Protein AF-A0A7C0Z4Z2-F1 (afdb_monomer_lite)

pLDDT: mean 83.49, std 17.07, range [35.72, 98.19]

Secondary structure (DSSP, 8-state):
-PPPHHHHHHHHHHHHHHHHHHHTTS-----S---TTHHHHHHHHHHHHHHHHHHHHHHHHHHHHHHHHHHHHHHHHHHHHHHHHHHHHHHHHHHHHHHHHHHHHHHHHHHHHHHHHHHHHHHHHHHHHHHHHHHHHHHHHHHHHHHHHHHHHHHHHHHHHHHHHHHHHHHHHHH--HHHHHHHHHHHHHHHTTT-

Sequence (196 aa):
MRVPAETRRTWAAAILGVAAMAACADPLWAAEASADWRPTYDLVMRWVNFGILAGLIFYFGRRPVANLLTTQAARHAERIRQFEAQRDAALERLAEVQRLQQEHQDRLEVIRQRIVAEGERQREALIEEGQREGEMLIAQAHRRIGLALRDARAQLRNEMVDLAVERSLEKLPALVTPQDNEARVAHFFKAVQRVQ

Radius of gyration: 68.39 Å; chains: 1; bounding box: 136×36×170 Å

Foldseek 3Di:
DDPDVVVVVVVVVVVVVLVVVVVVLDPPDDDDDDDPCVVVVNVVVVVVSVVVVVVSCVVPVPVVVVVVVVVVVVVVVVVVVVVVVVVVVVVVVVVVVVVVVVVVVVVVVVVVVVVVVVVVVVVVVVVVVVVVVVVVVVVVVVVVVVVVVVVVVVVVVVVVVVVVVVVCVVCVVVVDDPVVVVVVVVVVVVVVVVVD

Structure (mmCIF, N/CA/C/O backbone):
data_AF-A0A7C0Z4Z2-F1
#
_entry.id   AF-A0A7C0Z4Z2-F1
#
loop_
_atom_site.group_PDB
_atom_site.id
_atom_site.type_symbol
_atom_site.label_atom_id
_atom_site.label_alt_id
_atom_site.label_comp_id
_atom_site.label_asym_id
_atom_site.label_entity_id
_atom_site.label_seq_id
_atom_site.pdbx_PDB_ins_code
_atom_site.Cartn_x
_atom_site.Cartn_y
_atom_site.Cartn_z
_atom_site.occupancy
_atom_site.B_iso_or_equiv
_atom_site.auth_seq_id
_atom_site.auth_comp_id
_atom_site.auth_asym_id
_atom_site.auth_atom_id
_atom_site.pdbx_PDB_model_num
ATOM 1 N N . MET A 1 1 ? 35.237 -14.363 -43.059 1.00 39.03 1 MET A N 1
ATOM 2 C CA . MET A 1 1 ? 34.913 -14.845 -44.421 1.00 39.03 1 MET A CA 1
ATOM 3 C C . MET A 1 1 ? 36.202 -15.308 -45.087 1.00 39.03 1 MET A C 1
ATOM 5 O O . MET A 1 1 ? 37.049 -14.477 -45.389 1.00 39.03 1 MET A O 1
ATOM 9 N N . ARG A 1 2 ? 36.413 -16.628 -45.201 1.00 40.62 2 ARG A N 1
ATOM 10 C CA . ARG A 1 2 ? 37.602 -17.200 -45.852 1.00 40.62 2 ARG A CA 1
ATOM 11 C C . ARG A 1 2 ? 37.434 -17.030 -47.359 1.00 40.62 2 ARG A C 1
ATOM 13 O O . ARG A 1 2 ? 36.498 -17.576 -47.928 1.00 40.62 2 ARG A O 1
ATOM 20 N N . VAL A 1 3 ? 38.314 -16.252 -47.977 1.00 45.25 3 VAL A N 1
ATOM 21 C CA . VAL A 1 3 ? 38.423 -16.168 -49.437 1.00 45.25 3 VAL A CA 1
ATOM 22 C C . VAL A 1 3 ? 38.664 -17.600 -49.955 1.00 45.25 3 VAL A C 1
ATOM 24 O O . VAL A 1 3 ? 39.600 -18.239 -49.462 1.00 45.25 3 VAL A O 1
ATOM 27 N N . PRO A 1 4 ? 37.808 -18.150 -50.839 1.00 48.00 4 PRO A N 1
ATOM 28 C CA . PRO A 1 4 ? 37.861 -19.559 -51.230 1.00 48.00 4 PRO A CA 1
ATOM 29 C C . PRO A 1 4 ? 39.234 -19.911 -51.817 1.00 48.00 4 PRO A C 1
ATOM 31 O O . PRO A 1 4 ? 39.846 -19.108 -52.527 1.00 48.00 4 PRO A O 1
ATOM 34 N N . ALA A 1 5 ? 39.746 -21.102 -51.491 1.00 50.19 5 ALA A N 1
ATOM 35 C CA . ALA A 1 5 ? 41.117 -21.532 -51.795 1.00 50.19 5 ALA A CA 1
ATOM 36 C C . ALA A 1 5 ? 41.484 -21.422 -53.288 1.00 50.19 5 ALA A C 1
ATOM 38 O O . ALA A 1 5 ? 42.640 -21.171 -53.626 1.00 50.19 5 ALA A O 1
ATOM 39 N N . GLU A 1 6 ? 40.494 -21.525 -54.174 1.00 54.41 6 GLU A N 1
ATOM 40 C CA . GLU A 1 6 ? 40.673 -21.352 -55.616 1.00 54.41 6 GLU A CA 1
ATOM 41 C C . GLU A 1 6 ? 41.039 -19.922 -55.999 1.00 54.41 6 GLU A C 1
ATOM 43 O O . GLU A 1 6 ? 41.983 -19.718 -56.758 1.00 54.41 6 GLU A O 1
ATOM 48 N N . THR A 1 7 ? 40.394 -18.921 -55.391 1.00 57.22 7 THR A N 1
ATOM 49 C CA . THR A 1 7 ? 40.799 -17.529 -55.609 1.00 57.22 7 THR A CA 1
ATOM 50 C C . THR A 1 7 ? 42.214 -17.293 -55.096 1.00 57.22 7 THR A C 1
ATOM 52 O O . THR A 1 7 ? 43.024 -16.718 -55.810 1.00 57.22 7 THR A O 1
ATOM 55 N N . ARG A 1 8 ? 42.591 -17.805 -53.916 1.00 57.25 8 ARG A N 1
ATOM 56 C CA . ARG A 1 8 ? 43.983 -17.706 -53.430 1.00 57.25 8 ARG A CA 1
ATOM 57 C C . ARG A 1 8 ? 44.998 -18.319 -54.403 1.00 57.25 8 ARG A C 1
ATOM 59 O O . ARG A 1 8 ? 46.064 -17.739 -54.572 1.00 57.25 8 ARG A O 1
ATOM 66 N N . ARG A 1 9 ? 44.661 -19.425 -55.075 1.00 58.41 9 ARG A N 1
ATOM 67 C CA . ARG A 1 9 ? 45.490 -20.020 -56.138 1.00 58.41 9 ARG A CA 1
ATOM 68 C C . ARG A 1 9 ? 45.576 -19.140 -57.384 1.00 58.41 9 ARG A C 1
ATOM 70 O O . ARG A 1 9 ? 46.670 -18.996 -57.914 1.00 58.41 9 ARG A O 1
ATOM 77 N N . THR A 1 10 ? 44.485 -18.508 -57.822 1.00 61.06 10 THR A N 1
ATOM 78 C CA . THR A 1 10 ? 44.530 -17.576 -58.965 1.00 61.06 10 THR A CA 1
ATOM 79 C C . THR A 1 10 ? 45.278 -16.284 -58.633 1.00 61.06 10 THR A C 1
ATOM 81 O O . THR A 1 10 ? 46.022 -15.787 -59.469 1.00 61.06 10 THR A O 1
ATOM 84 N N . TRP A 1 11 ? 45.147 -15.766 -57.405 1.00 60.47 11 TRP A N 1
ATOM 85 C CA . TRP A 1 11 ? 45.910 -14.610 -56.918 1.00 60.47 11 TRP A CA 1
ATOM 86 C C . TRP A 1 11 ? 47.400 -14.941 -56.798 1.00 60.47 11 TRP A C 1
ATOM 88 O O . TRP A 1 11 ? 48.229 -14.162 -57.253 1.00 60.47 11 TRP A O 1
ATOM 98 N N . ALA A 1 12 ? 47.747 -16.112 -56.255 1.00 61.91 12 ALA A N 1
ATOM 99 C CA . ALA A 1 12 ? 49.129 -16.575 -56.182 1.00 61.91 12 ALA A CA 1
ATOM 100 C C . ALA A 1 12 ? 49.729 -16.787 -57.578 1.00 61.91 12 ALA A C 1
ATOM 102 O O . ALA A 1 12 ? 50.838 -16.335 -57.814 1.00 61.91 12 ALA A O 1
ATOM 103 N N . ALA A 1 13 ? 48.995 -17.388 -58.520 1.00 63.59 13 ALA A N 1
ATOM 104 C CA . ALA A 1 13 ? 49.458 -17.580 -59.894 1.00 63.59 13 ALA A CA 1
ATOM 105 C C . ALA A 1 13 ? 49.613 -16.256 -60.666 1.00 63.59 13 ALA A C 1
ATOM 107 O O . ALA A 1 13 ? 50.560 -16.110 -61.430 1.00 63.59 13 ALA A O 1
ATOM 108 N N . ALA A 1 14 ? 48.736 -15.271 -60.441 1.00 63.50 14 ALA A N 1
ATOM 109 C CA . ALA A 1 14 ? 48.848 -13.944 -61.048 1.00 63.50 14 ALA A CA 1
ATOM 110 C C . ALA A 1 14 ? 50.013 -13.130 -60.459 1.00 63.50 14 ALA A C 1
ATOM 112 O O . ALA A 1 14 ? 50.760 -12.505 -61.205 1.00 63.50 14 ALA A O 1
ATOM 113 N N . ILE A 1 15 ? 50.211 -13.177 -59.136 1.00 65.81 15 ILE A N 1
ATOM 114 C CA . ILE A 1 15 ? 51.351 -12.536 -58.461 1.00 65.81 15 ILE A CA 1
ATOM 115 C C . ILE A 1 15 ? 52.662 -13.213 -58.879 1.00 65.81 15 ILE A C 1
ATOM 117 O O . ILE A 1 15 ? 53.631 -12.521 -59.167 1.00 65.81 15 ILE A O 1
ATOM 121 N N . LEU A 1 16 ? 52.681 -14.545 -58.979 1.00 64.69 16 LEU A N 1
ATOM 122 C CA . LEU A 1 16 ? 53.825 -15.319 -59.464 1.00 64.69 16 LEU A CA 1
ATOM 123 C C . LEU A 1 16 ? 54.108 -15.038 -60.947 1.00 64.69 16 LEU A C 1
ATOM 125 O O . LEU A 1 16 ? 55.264 -14.930 -61.326 1.00 64.69 16 LEU A O 1
ATOM 129 N N . GLY A 1 17 ? 53.072 -14.872 -61.774 1.00 65.19 17 GLY A N 1
ATOM 130 C CA . GLY A 1 17 ? 53.200 -14.517 -63.188 1.00 65.19 17 GLY A CA 1
ATOM 131 C C . GLY A 1 17 ? 53.755 -13.109 -63.395 1.00 65.19 17 GLY A C 1
ATOM 132 O O . GLY A 1 17 ? 54.660 -12.929 -64.200 1.00 65.19 17 GLY A O 1
ATOM 133 N N . VAL A 1 18 ? 53.290 -12.124 -62.619 1.00 64.12 18 VAL A N 1
ATOM 134 C CA . VAL A 1 18 ? 53.844 -10.758 -62.623 1.00 64.12 18 VAL A CA 1
ATOM 135 C C . VAL A 1 18 ? 55.270 -10.738 -62.073 1.00 64.12 18 VAL A C 1
ATOM 137 O O . VAL A 1 18 ? 56.123 -10.069 -62.646 1.00 64.12 18 VAL A O 1
ATOM 140 N N . ALA A 1 19 ? 55.553 -11.487 -61.004 1.00 62.12 19 ALA A N 1
ATOM 141 C CA . ALA A 1 19 ? 56.900 -11.616 -60.454 1.00 62.12 19 ALA A CA 1
ATOM 142 C C . ALA A 1 19 ? 57.855 -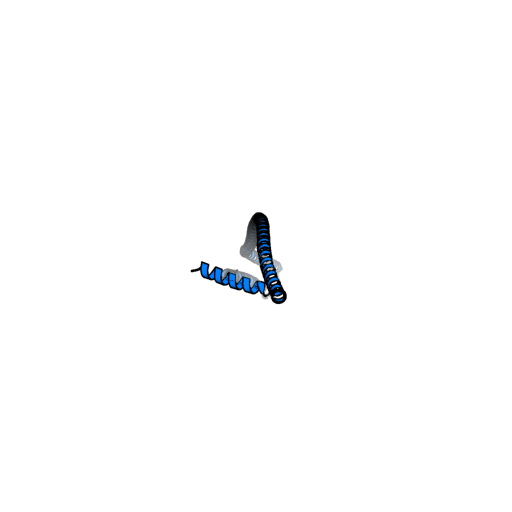12.316 -61.434 1.00 62.12 19 ALA A C 1
ATOM 144 O O . ALA A 1 19 ? 58.999 -11.900 -61.549 1.00 62.12 19 ALA A O 1
ATOM 145 N N . ALA A 1 20 ? 57.389 -13.318 -62.184 1.00 60.94 20 ALA A N 1
ATOM 146 C CA . ALA A 1 20 ? 58.165 -13.975 -63.233 1.00 60.94 20 ALA A CA 1
ATOM 147 C C . ALA A 1 20 ? 58.401 -13.049 -64.436 1.00 60.94 20 ALA A C 1
ATOM 149 O O . ALA A 1 20 ? 59.506 -13.004 -64.962 1.00 60.94 20 ALA A O 1
ATOM 150 N N . MET A 1 21 ? 57.406 -12.248 -64.833 1.00 57.19 21 MET A N 1
ATOM 151 C CA . MET A 1 21 ? 57.566 -11.254 -65.902 1.00 57.19 21 MET A CA 1
ATOM 152 C C . MET A 1 21 ? 58.503 -10.106 -65.489 1.00 57.19 21 MET A C 1
ATOM 154 O O . MET A 1 21 ? 59.263 -9.618 -66.317 1.00 57.19 21 MET A O 1
ATOM 158 N N . ALA A 1 22 ? 58.483 -9.705 -64.212 1.00 59.81 22 ALA A N 1
ATOM 159 C CA . ALA A 1 22 ? 59.399 -8.714 -63.649 1.00 59.81 22 ALA A CA 1
ATOM 160 C C . ALA A 1 22 ? 60.821 -9.273 -63.454 1.00 59.81 22 ALA A C 1
ATOM 162 O O . ALA A 1 22 ? 61.782 -8.571 -63.738 1.00 59.81 22 ALA A O 1
ATOM 163 N N . ALA A 1 23 ? 60.964 -10.540 -63.051 1.00 56.38 23 ALA A N 1
ATOM 164 C CA . ALA A 1 23 ? 62.259 -11.212 -62.922 1.00 56.38 23 ALA A CA 1
ATOM 165 C C . ALA A 1 23 ? 62.913 -11.524 -64.282 1.00 56.38 23 ALA A C 1
ATOM 167 O O . ALA A 1 23 ? 64.133 -11.614 -64.372 1.00 56.38 23 ALA A O 1
ATOM 168 N N . CYS A 1 24 ? 62.128 -11.653 -65.357 1.00 52.72 24 CYS A N 1
ATOM 169 C CA . CYS A 1 24 ? 62.649 -11.717 -66.726 1.00 52.72 24 CYS A CA 1
ATOM 170 C C . CYS A 1 24 ? 63.003 -10.339 -67.316 1.00 52.72 24 CYS A C 1
ATOM 172 O O . CYS A 1 24 ? 63.500 -10.286 -68.439 1.00 52.72 24 CYS A O 1
ATOM 174 N N . ALA A 1 25 ? 62.738 -9.239 -66.601 1.00 54.31 25 ALA A N 1
ATOM 175 C CA . ALA A 1 25 ? 62.995 -7.876 -67.066 1.00 54.31 25 ALA A CA 1
ATOM 176 C C . ALA A 1 25 ? 64.289 -7.259 -66.501 1.00 54.31 25 ALA A C 1
ATOM 178 O O . ALA A 1 25 ? 64.572 -6.097 -66.793 1.00 54.31 25 ALA A O 1
ATOM 179 N N . ASP A 1 26 ? 65.086 -8.011 -65.736 1.00 48.06 26 ASP A N 1
ATOM 180 C CA . ASP A 1 26 ? 66.420 -7.563 -65.341 1.00 48.06 26 ASP A CA 1
ATOM 181 C C . ASP A 1 26 ? 67.435 -7.821 -66.471 1.00 48.06 26 ASP A C 1
ATOM 183 O O . ASP A 1 26 ? 67.536 -8.949 -66.970 1.00 48.06 26 ASP A O 1
ATOM 187 N N . PRO A 1 27 ? 68.227 -6.810 -66.879 1.00 54.06 27 PRO A N 1
ATOM 188 C CA . PRO A 1 27 ? 69.323 -6.996 -67.813 1.00 54.06 27 PRO A CA 1
ATOM 189 C C . PRO A 1 27 ? 70.448 -7.741 -67.091 1.00 54.06 27 PRO A C 1
ATOM 191 O O . PRO A 1 27 ? 71.339 -7.152 -66.476 1.00 54.06 27 PRO A O 1
ATOM 194 N N . LEU A 1 28 ? 70.413 -9.068 -67.163 1.00 40.97 28 LEU A N 1
ATOM 195 C CA . LEU A 1 28 ? 71.548 -9.909 -66.812 1.00 40.97 28 LEU A CA 1
ATOM 196 C C . LEU A 1 28 ? 72.654 -9.681 -67.856 1.00 40.97 28 LEU A C 1
ATOM 198 O O . LEU A 1 28 ? 72.703 -10.326 -68.894 1.00 40.97 28 LEU A O 1
ATOM 202 N N . TRP A 1 29 ? 73.500 -8.694 -67.565 1.00 47.19 29 TRP A N 1
ATOM 203 C CA . TRP A 1 29 ? 74.873 -8.520 -68.043 1.00 47.19 29 TRP A CA 1
ATOM 204 C C . TRP A 1 29 ? 75.048 -8.618 -69.568 1.00 47.19 29 TRP A C 1
ATOM 206 O O . TRP A 1 29 ? 75.408 -9.662 -70.104 1.00 47.19 29 TRP A O 1
ATOM 216 N N . ALA A 1 30 ? 74.915 -7.487 -70.262 1.00 38.50 30 ALA A N 1
ATOM 217 C CA . ALA A 1 30 ? 75.505 -7.318 -71.588 1.00 38.50 30 ALA A CA 1
ATOM 218 C C . ALA A 1 30 ? 76.612 -6.262 -71.511 1.00 38.50 30 ALA A C 1
ATOM 220 O O . ALA A 1 30 ? 76.354 -5.073 -71.326 1.00 38.50 30 ALA A O 1
ATOM 221 N N . ALA A 1 31 ? 77.847 -6.751 -71.612 1.00 36.78 31 ALA A N 1
ATOM 222 C CA . ALA A 1 31 ? 79.052 -5.970 -71.807 1.00 36.78 31 ALA A CA 1
ATOM 223 C C . ALA A 1 31 ? 78.953 -5.072 -73.057 1.00 36.78 31 ALA A C 1
ATOM 225 O O . ALA A 1 31 ? 78.274 -5.412 -74.020 1.00 36.78 31 ALA A O 1
ATOM 226 N N . GLU A 1 32 ? 79.631 -3.930 -72.952 1.00 35.72 32 GLU A N 1
ATOM 227 C CA . GLU A 1 32 ? 80.200 -3.024 -73.959 1.00 35.72 32 GLU A CA 1
ATOM 228 C C . GLU A 1 32 ? 79.680 -3.001 -75.421 1.00 35.72 32 GLU A C 1
ATOM 230 O O . GLU A 1 32 ? 79.510 -4.013 -76.092 1.00 35.72 32 GLU A O 1
ATOM 235 N N . ALA A 1 33 ? 79.605 -1.761 -75.927 1.00 38.16 33 ALA A N 1
ATOM 236 C CA . ALA A 1 33 ? 79.546 -1.304 -77.324 1.00 38.16 33 ALA A CA 1
ATOM 237 C C . ALA A 1 33 ? 78.165 -0.982 -77.962 1.00 38.16 33 ALA A C 1
ATOM 239 O O . ALA A 1 33 ? 77.332 -1.841 -78.248 1.00 38.16 33 ALA A O 1
ATOM 240 N N . SER A 1 34 ? 78.006 0.334 -78.191 1.00 42.50 34 SER A N 1
ATOM 241 C CA . SER A 1 34 ? 77.368 1.048 -79.317 1.00 42.50 34 SER A CA 1
ATOM 242 C C . SER A 1 34 ? 75.953 0.666 -79.797 1.00 42.50 34 SER A C 1
ATOM 244 O O . SER A 1 34 ? 75.767 -0.304 -80.522 1.00 42.50 34 SER A O 1
ATOM 246 N N . ALA A 1 35 ? 74.970 1.539 -79.508 1.00 42.59 35 ALA A N 1
ATOM 247 C CA . ALA A 1 35 ? 74.025 2.139 -80.474 1.00 42.59 35 ALA A CA 1
ATOM 248 C C . ALA A 1 35 ? 72.911 2.947 -79.758 1.00 42.59 35 ALA A C 1
ATOM 250 O O . ALA A 1 35 ? 72.296 2.474 -78.804 1.00 42.59 35 ALA A O 1
ATOM 251 N N . ASP A 1 36 ? 72.622 4.142 -80.277 1.00 55.31 36 ASP A N 1
ATOM 252 C CA . ASP A 1 36 ? 71.784 5.231 -79.724 1.00 55.31 36 ASP A CA 1
ATOM 253 C C . ASP A 1 36 ? 70.280 4.910 -79.502 1.00 55.31 36 ASP A C 1
ATOM 255 O O . ASP A 1 36 ? 69.499 5.758 -79.079 1.00 55.31 36 ASP A O 1
ATOM 259 N N . TRP A 1 37 ? 69.831 3.680 -79.779 1.00 57.84 37 TRP A N 1
ATOM 260 C CA . TRP A 1 37 ? 68.407 3.299 -79.778 1.00 57.84 37 TRP A CA 1
ATOM 261 C C . TRP A 1 37 ? 67.949 2.514 -78.533 1.00 57.84 37 TRP A C 1
ATOM 263 O O . TRP A 1 37 ? 66.746 2.426 -78.271 1.00 57.84 37 TRP A O 1
ATOM 273 N N . ARG A 1 38 ? 68.878 1.967 -77.734 1.00 63.41 38 ARG A N 1
ATOM 274 C CA . ARG A 1 38 ? 68.568 1.122 -76.559 1.00 63.41 38 ARG A CA 1
ATOM 275 C C . ARG A 1 38 ? 67.819 1.828 -75.408 1.00 63.41 38 ARG A C 1
ATOM 277 O O . ARG A 1 38 ? 66.861 1.238 -74.919 1.00 63.41 38 ARG A O 1
ATOM 284 N N . PRO A 1 39 ? 68.129 3.076 -74.996 1.00 68.00 39 PRO A N 1
ATOM 285 C CA . PRO A 1 39 ? 67.416 3.698 -73.871 1.00 68.00 39 PRO A CA 1
ATOM 286 C C . PRO A 1 39 ? 65.946 4.030 -74.184 1.00 68.00 39 PRO A C 1
ATOM 288 O O . PRO A 1 39 ? 65.093 3.965 -73.299 1.00 68.00 39 PRO A O 1
ATOM 291 N N . THR A 1 40 ? 65.619 4.324 -75.449 1.00 69.06 40 THR A N 1
ATOM 292 C CA . THR A 1 40 ? 64.222 4.470 -75.897 1.00 69.06 40 THR A CA 1
ATOM 293 C C . THR A 1 40 ? 63.503 3.122 -75.896 1.00 69.06 40 THR A C 1
ATOM 295 O O . THR A 1 40 ? 62.358 3.041 -75.455 1.00 69.06 40 THR A O 1
ATOM 298 N N . TYR A 1 41 ? 64.176 2.055 -76.335 1.00 73.38 41 TYR A N 1
ATOM 299 C CA . TYR A 1 41 ? 63.627 0.699 -76.318 1.00 73.38 41 TYR A CA 1
ATOM 300 C C . TYR A 1 41 ? 63.315 0.216 -74.892 1.00 73.38 41 TYR A C 1
ATOM 302 O O . TYR A 1 41 ? 62.208 -0.263 -74.643 1.00 73.38 41 TYR A O 1
ATOM 310 N N . ASP A 1 42 ? 64.224 0.429 -73.938 1.00 73.75 42 ASP A N 1
ATOM 311 C CA . ASP A 1 42 ? 64.016 0.053 -72.533 1.00 73.75 42 ASP A CA 1
ATOM 312 C C . ASP A 1 42 ? 62.868 0.842 -71.885 1.00 73.75 42 ASP A C 1
ATOM 314 O O . ASP A 1 42 ? 62.056 0.284 -71.138 1.00 73.75 42 ASP A O 1
ATOM 318 N N . LEU A 1 43 ? 62.737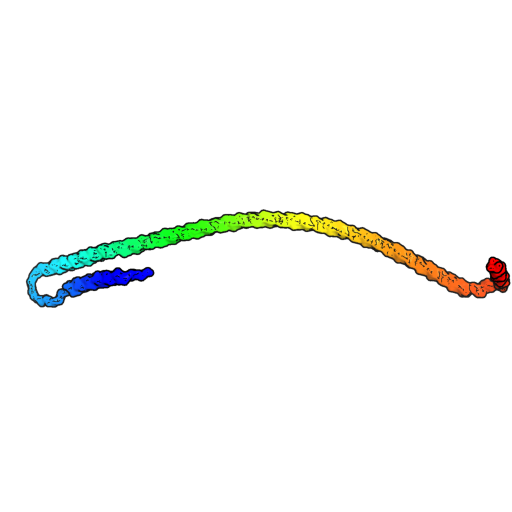 2.136 -72.204 1.00 75.56 43 LEU A N 1
ATOM 319 C CA . LEU A 1 43 ? 61.626 2.954 -71.719 1.00 75.56 43 LEU A CA 1
ATOM 320 C C . LEU A 1 43 ? 60.282 2.466 -72.280 1.00 75.56 43 LEU A C 1
ATOM 322 O O . LEU A 1 43 ? 59.319 2.333 -71.521 1.00 75.56 43 LEU A O 1
ATOM 326 N N . VAL A 1 44 ? 60.220 2.162 -73.581 1.00 80.31 44 VAL A N 1
ATOM 327 C CA . VAL A 1 44 ? 59.022 1.614 -74.234 1.00 80.31 44 VAL A CA 1
ATOM 328 C C . VAL A 1 44 ? 58.662 0.254 -73.640 1.00 80.31 44 VAL A C 1
ATOM 330 O O . VAL A 1 44 ? 57.501 0.043 -73.288 1.00 80.31 44 VAL A O 1
ATOM 333 N N . MET A 1 45 ? 59.634 -0.638 -73.429 1.00 78.88 45 MET A N 1
ATOM 334 C CA . MET A 1 45 ? 59.368 -1.939 -72.811 1.00 78.88 45 MET A CA 1
ATOM 335 C C . MET A 1 45 ? 58.863 -1.826 -71.372 1.00 78.88 45 MET A C 1
ATOM 337 O O . MET A 1 45 ? 57.958 -2.562 -70.976 1.00 78.88 45 MET A O 1
ATOM 341 N N . ARG A 1 46 ? 59.354 -0.860 -70.587 1.00 80.94 46 ARG A N 1
ATOM 342 C CA . ARG A 1 46 ? 58.840 -0.617 -69.231 1.00 80.94 46 ARG A CA 1
ATOM 343 C C . ARG A 1 46 ? 57.390 -0.128 -69.238 1.00 80.94 46 ARG A C 1
ATOM 345 O O . ARG A 1 46 ? 56.608 -0.555 -68.390 1.00 80.94 46 ARG A O 1
ATOM 352 N N . TRP A 1 47 ? 57.011 0.711 -70.203 1.00 83.81 47 TRP A N 1
ATOM 353 C CA . TRP A 1 47 ? 55.619 1.132 -70.396 1.00 83.81 47 TRP A CA 1
ATOM 354 C C . TRP A 1 47 ? 54.717 -0.005 -70.880 1.00 83.81 47 TRP A C 1
ATOM 356 O O . TRP A 1 47 ? 53.582 -0.106 -70.420 1.00 83.81 47 TRP A O 1
ATOM 366 N N . VAL A 1 48 ? 55.219 -0.896 -71.739 1.00 83.12 48 VAL A N 1
ATOM 367 C CA . VAL A 1 48 ? 54.504 -2.114 -72.154 1.00 83.12 48 VAL A CA 1
ATOM 368 C C . VAL A 1 48 ? 54.272 -3.036 -70.953 1.00 83.12 48 VAL A C 1
ATOM 370 O O . VAL A 1 48 ? 53.137 -3.445 -70.709 1.00 83.12 48 VAL A O 1
ATOM 373 N N . ASN A 1 49 ? 55.300 -3.283 -70.138 1.00 81.50 49 ASN A N 1
ATOM 374 C CA . ASN A 1 49 ? 55.184 -4.073 -68.909 1.00 81.50 49 ASN A CA 1
ATOM 375 C C . ASN A 1 49 ? 54.222 -3.433 -67.898 1.00 81.50 49 ASN A C 1
ATOM 377 O O . ASN A 1 49 ? 53.392 -4.126 -67.307 1.00 81.50 49 ASN A O 1
ATOM 381 N N . PHE A 1 50 ? 54.268 -2.107 -67.739 1.00 85.38 50 PHE A N 1
ATOM 382 C CA . PHE A 1 50 ? 53.315 -1.371 -66.910 1.00 85.38 50 PHE A CA 1
ATOM 383 C C . PHE A 1 50 ? 51.884 -1.474 -67.450 1.00 85.38 50 PHE A C 1
ATOM 385 O O . PHE A 1 50 ? 50.956 -1.678 -66.673 1.00 85.38 50 PHE A O 1
ATOM 392 N N . GLY A 1 51 ? 51.694 -1.391 -68.768 1.00 89.00 51 GLY A N 1
ATOM 393 C CA . GLY A 1 51 ? 50.396 -1.554 -69.420 1.00 89.00 51 GLY A CA 1
ATOM 394 C C . GLY A 1 51 ? 49.808 -2.951 -69.219 1.00 89.00 51 GLY A C 1
ATOM 395 O O . GLY A 1 51 ? 48.636 -3.075 -68.865 1.00 89.00 51 GLY A O 1
ATOM 396 N N . ILE A 1 52 ? 50.628 -3.999 -69.361 1.00 84.44 52 ILE A N 1
ATOM 397 C CA . ILE A 1 52 ? 50.225 -5.388 -69.092 1.00 84.44 52 ILE A CA 1
ATOM 398 C C . ILE A 1 52 ? 49.837 -5.551 -67.618 1.00 84.44 52 ILE A C 1
ATOM 400 O O . ILE A 1 52 ? 48.777 -6.103 -67.315 1.00 84.44 52 ILE A O 1
ATOM 404 N N . LEU A 1 53 ? 50.641 -5.015 -66.696 1.00 81.38 53 LEU A N 1
ATOM 405 C CA . LEU A 1 53 ? 50.360 -5.068 -65.262 1.00 81.38 53 LEU A CA 1
ATOM 406 C C . LEU A 1 53 ? 49.084 -4.296 -64.889 1.00 81.38 53 LEU A C 1
ATOM 408 O O . LEU A 1 53 ? 48.239 -4.812 -64.157 1.00 81.38 53 LEU A O 1
ATOM 412 N N . ALA A 1 54 ? 48.906 -3.085 -65.416 1.00 86.38 54 ALA A N 1
ATOM 413 C CA . ALA A 1 54 ? 47.723 -2.261 -65.191 1.00 86.38 54 ALA A CA 1
ATOM 414 C C . ALA A 1 54 ? 46.460 -2.919 -65.766 1.00 86.38 54 ALA A C 1
ATOM 416 O O . ALA A 1 54 ? 45.421 -2.939 -65.104 1.00 86.38 54 ALA A O 1
ATOM 417 N N . GLY A 1 55 ? 46.555 -3.519 -66.956 1.00 85.75 55 GLY A N 1
ATOM 418 C CA . GLY A 1 55 ? 45.478 -4.297 -67.565 1.00 85.75 55 GLY A CA 1
ATOM 419 C C . GLY A 1 55 ? 45.091 -5.512 -66.721 1.00 85.75 55 GLY A C 1
ATOM 420 O O . GLY A 1 55 ? 43.904 -5.743 -66.480 1.00 85.75 55 GLY A O 1
ATOM 421 N N . LEU A 1 56 ? 46.079 -6.238 -66.188 1.00 84.19 56 LEU A N 1
ATOM 422 C CA . LEU A 1 56 ? 45.854 -7.376 -65.297 1.00 84.19 56 LEU A CA 1
ATOM 423 C C . LEU A 1 56 ? 45.171 -6.945 -63.990 1.00 84.19 56 LEU A C 1
ATOM 425 O O . LEU A 1 56 ? 44.170 -7.539 -63.586 1.00 84.19 56 LEU A O 1
ATOM 429 N N . ILE A 1 57 ? 45.656 -5.874 -63.356 1.00 83.19 57 ILE A N 1
ATOM 430 C CA . ILE A 1 57 ? 45.060 -5.313 -62.134 1.00 83.19 57 ILE A CA 1
ATOM 431 C C . ILE A 1 57 ? 43.630 -4.837 -62.396 1.00 83.19 57 ILE A C 1
ATOM 433 O O . ILE A 1 57 ? 42.745 -5.062 -61.574 1.00 83.19 57 ILE A O 1
ATOM 437 N N . PHE A 1 58 ? 43.364 -4.211 -63.539 1.00 86.56 58 PHE A N 1
ATOM 438 C CA . PHE A 1 58 ? 42.026 -3.755 -63.898 1.00 86.56 58 PHE A CA 1
ATOM 439 C C . PHE A 1 58 ? 41.067 -4.927 -64.139 1.00 86.56 58 PHE A C 1
ATOM 441 O O . PHE A 1 58 ? 39.945 -4.918 -63.628 1.00 86.56 58 PHE A O 1
ATOM 448 N N . TYR A 1 59 ? 41.505 -5.955 -64.871 1.00 83.75 59 TYR A N 1
ATOM 449 C CA . TYR A 1 59 ? 40.686 -7.129 -65.169 1.00 83.75 59 TYR A CA 1
ATOM 450 C C . TYR A 1 59 ? 40.351 -7.927 -63.899 1.00 83.75 59 TYR A C 1
ATOM 452 O O . TYR A 1 59 ? 39.187 -8.255 -63.659 1.00 83.75 59 TYR A O 1
ATOM 460 N N . PHE A 1 60 ? 41.340 -8.175 -63.035 1.00 81.62 60 PHE A N 1
ATOM 461 C CA . PHE A 1 60 ? 41.147 -8.965 -61.814 1.00 81.62 60 PHE A CA 1
ATOM 462 C C . PHE A 1 60 ? 40.634 -8.148 -60.616 1.00 81.62 60 PHE A C 1
ATOM 464 O O . PHE A 1 60 ? 39.895 -8.678 -59.788 1.00 81.62 60 PHE A O 1
ATOM 471 N N . GLY A 1 61 ? 40.979 -6.863 -60.513 1.00 81.25 61 GLY A N 1
ATOM 472 C CA . GLY A 1 61 ? 40.689 -6.003 -59.360 1.00 81.25 61 GLY A CA 1
ATOM 473 C C . GLY A 1 61 ? 39.293 -5.377 -59.350 1.00 81.25 61 GLY A C 1
ATOM 474 O O . GLY A 1 61 ? 38.768 -5.072 -58.278 1.00 81.25 61 GLY A O 1
ATOM 475 N N . ARG A 1 62 ? 38.626 -5.241 -60.504 1.00 83.19 62 ARG A N 1
ATOM 476 C CA . ARG A 1 62 ? 37.280 -4.631 -60.568 1.00 83.19 62 ARG A CA 1
ATOM 477 C C . ARG A 1 62 ? 36.231 -5.398 -59.763 1.00 83.19 62 ARG A C 1
ATOM 479 O O . ARG A 1 62 ? 35.440 -4.783 -59.052 1.00 83.19 62 ARG A O 1
ATOM 486 N N . ARG A 1 63 ? 36.244 -6.733 -59.823 1.00 82.62 63 ARG A N 1
ATOM 487 C CA . ARG A 1 63 ? 35.301 -7.590 -59.080 1.00 82.62 63 ARG A CA 1
ATOM 488 C C . ARG A 1 63 ? 35.460 -7.519 -57.552 1.00 82.62 63 ARG A C 1
ATOM 490 O O . ARG A 1 63 ? 34.459 -7.260 -56.889 1.00 82.62 63 ARG A O 1
ATOM 497 N N . PRO A 1 64 ? 36.650 -7.724 -56.953 1.00 85.06 64 PRO A N 1
ATOM 498 C CA . PRO A 1 64 ? 36.805 -7.663 -55.501 1.00 85.06 64 PRO A CA 1
ATOM 499 C C . PRO A 1 64 ? 36.525 -6.264 -54.944 1.00 85.06 64 PRO A C 1
ATOM 501 O O . PRO A 1 64 ? 35.869 -6.160 -53.913 1.00 85.06 64 PRO A O 1
ATOM 504 N N . VAL A 1 65 ? 36.937 -5.192 -55.632 1.00 85.06 65 VAL A N 1
ATOM 505 C CA . VAL A 1 65 ? 36.678 -3.815 -55.175 1.00 85.06 65 VAL A CA 1
ATOM 506 C C . VAL A 1 65 ? 35.178 -3.501 -55.195 1.00 85.06 65 VAL A C 1
ATOM 508 O O . VAL A 1 65 ? 34.643 -3.027 -54.193 1.00 85.06 65 VAL A O 1
ATOM 511 N N . ALA A 1 66 ? 34.468 -3.842 -56.275 1.00 85.50 66 ALA A N 1
ATOM 512 C CA . ALA A 1 66 ? 33.018 -3.657 -56.348 1.00 85.50 66 ALA A CA 1
ATOM 513 C C . ALA A 1 66 ? 32.267 -4.499 -55.298 1.00 85.50 66 ALA A C 1
ATOM 515 O O . ALA A 1 66 ? 31.349 -4.004 -54.642 1.00 85.50 66 ALA A O 1
ATOM 516 N N . ASN A 1 67 ? 32.688 -5.748 -55.075 1.00 87.31 67 ASN A N 1
ATOM 517 C CA . ASN A 1 67 ? 32.086 -6.625 -54.069 1.00 87.31 67 ASN A CA 1
ATOM 518 C C . ASN A 1 67 ? 32.296 -6.104 -52.639 1.00 87.31 67 ASN A C 1
ATOM 520 O O . ASN A 1 67 ? 31.393 -6.199 -51.812 1.00 87.31 67 ASN A O 1
ATOM 524 N N . LEU A 1 68 ? 33.458 -5.523 -52.328 1.00 87.19 68 LEU A N 1
ATOM 525 C CA . LEU A 1 68 ? 33.709 -4.925 -51.014 1.00 87.19 68 LEU A CA 1
ATOM 526 C C . LEU A 1 68 ? 32.818 -3.703 -50.768 1.00 87.19 68 LEU A C 1
ATOM 528 O O . LEU A 1 68 ? 32.227 -3.598 -49.695 1.00 87.19 68 LEU A O 1
ATOM 532 N N . LEU A 1 69 ? 32.686 -2.813 -51.755 1.00 88.56 69 LEU A N 1
ATOM 533 C CA . LEU A 1 69 ? 31.847 -1.616 -51.640 1.00 88.56 69 LEU A CA 1
ATOM 534 C C . LEU A 1 69 ? 30.362 -1.973 -51.508 1.00 88.56 69 LEU A C 1
ATOM 536 O O . LEU A 1 69 ? 29.689 -1.464 -50.616 1.00 88.56 69 LEU A O 1
ATOM 540 N N . THR A 1 70 ? 29.867 -2.906 -52.324 1.00 90.62 70 THR A N 1
ATOM 541 C CA . THR A 1 70 ? 28.477 -3.392 -52.241 1.00 90.62 70 THR A CA 1
ATOM 542 C C . THR A 1 70 ? 28.199 -4.123 -50.928 1.00 90.62 70 THR A C 1
ATOM 544 O O . THR A 1 70 ? 27.168 -3.882 -50.309 1.00 90.62 70 THR A O 1
ATOM 547 N N . THR A 1 71 ? 29.136 -4.942 -50.435 1.00 91.06 71 THR A N 1
ATOM 548 C CA . THR A 1 71 ? 29.007 -5.611 -49.127 1.00 91.06 71 THR A CA 1
ATOM 549 C C . THR A 1 71 ? 28.959 -4.602 -47.980 1.00 91.06 71 THR A C 1
ATOM 551 O O . THR A 1 71 ? 28.190 -4.779 -47.036 1.00 91.06 71 THR A O 1
ATOM 554 N N . GLN A 1 72 ? 29.778 -3.547 -48.026 1.00 91.12 72 GLN A N 1
ATOM 555 C CA . GLN A 1 72 ? 29.746 -2.501 -47.004 1.00 91.12 72 GLN A CA 1
ATOM 556 C C . GLN A 1 72 ? 28.454 -1.687 -47.072 1.00 91.12 72 GLN A C 1
ATOM 558 O O . GLN A 1 72 ? 27.814 -1.505 -46.039 1.00 91.12 72 GLN A O 1
ATOM 563 N N . ALA A 1 73 ? 28.016 -1.286 -48.268 1.00 90.88 73 ALA A N 1
ATOM 564 C CA . ALA A 1 73 ? 26.739 -0.604 -48.464 1.00 90.88 73 ALA A CA 1
ATOM 565 C C . ALA A 1 73 ? 25.558 -1.448 -47.951 1.00 90.88 73 ALA A C 1
ATOM 567 O O . ALA A 1 73 ? 24.737 -0.948 -47.186 1.00 90.88 73 ALA A O 1
ATOM 568 N N . ALA A 1 74 ? 25.524 -2.745 -48.277 1.00 93.75 74 ALA A N 1
ATOM 569 C CA . ALA A 1 74 ? 24.511 -3.673 -47.779 1.00 93.75 74 ALA A CA 1
ATOM 570 C C . ALA A 1 74 ? 24.546 -3.802 -46.248 1.00 93.75 74 ALA A C 1
ATOM 572 O O . ALA A 1 74 ? 23.504 -3.789 -45.602 1.00 93.75 74 ALA A O 1
ATOM 573 N N . ARG A 1 75 ? 25.740 -3.860 -45.642 1.00 92.56 75 ARG A N 1
ATOM 574 C CA . ARG A 1 75 ? 25.898 -3.916 -44.180 1.00 92.56 75 ARG A CA 1
ATOM 575 C C . ARG A 1 75 ? 25.412 -2.641 -43.493 1.00 92.56 75 ARG A C 1
ATOM 577 O O . ARG A 1 75 ? 24.832 -2.723 -42.416 1.00 92.56 75 ARG A O 1
ATOM 584 N N . HIS A 1 76 ? 25.664 -1.473 -44.081 1.00 92.19 76 HIS A N 1
ATOM 585 C CA . HIS A 1 76 ? 25.166 -0.206 -43.550 1.00 92.19 76 HIS A CA 1
ATOM 586 C C . HIS A 1 76 ? 23.649 -0.096 -43.688 1.00 92.19 76 HIS A C 1
ATOM 588 O O . HIS A 1 76 ? 22.995 0.262 -42.715 1.00 92.19 76 HIS A O 1
ATOM 594 N N . ALA A 1 77 ? 23.092 -0.475 -44.841 1.00 94.69 77 ALA A N 1
ATOM 595 C CA . ALA A 1 77 ? 21.647 -0.516 -45.047 1.00 94.69 77 ALA A CA 1
ATOM 596 C C . ALA A 1 77 ? 20.956 -1.456 -44.046 1.00 94.69 77 ALA A C 1
ATOM 598 O O . ALA A 1 77 ? 19.956 -1.083 -43.442 1.00 94.69 77 ALA A O 1
ATOM 599 N N . GLU A 1 78 ? 21.527 -2.638 -43.809 1.00 95.56 78 GLU A N 1
ATOM 600 C CA . GLU A 1 78 ? 21.006 -3.588 -42.824 1.00 95.56 78 GLU A CA 1
ATOM 601 C C . GLU A 1 78 ? 21.069 -3.029 -41.397 1.00 95.56 78 GLU A C 1
ATOM 603 O O . GLU A 1 78 ? 20.103 -3.128 -40.649 1.00 95.56 78 GLU A O 1
ATOM 608 N N . ARG A 1 79 ? 22.168 -2.363 -41.023 1.00 93.31 79 ARG A N 1
ATOM 609 C CA . ARG A 1 79 ? 22.274 -1.698 -39.714 1.00 93.31 79 ARG A CA 1
ATOM 610 C C . ARG A 1 79 ? 21.243 -0.588 -39.539 1.00 93.31 79 ARG A C 1
ATOM 612 O O . ARG A 1 79 ? 20.667 -0.484 -38.464 1.00 93.31 79 ARG A O 1
ATOM 619 N N . ILE A 1 80 ? 21.007 0.223 -40.572 1.00 95.75 80 ILE A N 1
ATOM 620 C CA . ILE A 1 80 ? 19.988 1.282 -40.536 1.00 95.75 80 ILE A CA 1
ATOM 621 C C . ILE A 1 80 ? 18.607 0.662 -40.315 1.00 95.75 80 ILE A C 1
ATOM 623 O O . ILE A 1 80 ? 17.920 1.060 -39.381 1.00 95.75 80 ILE A O 1
ATOM 627 N N . ARG A 1 81 ? 18.255 -0.381 -41.077 1.00 96.31 81 ARG A N 1
ATOM 628 C CA . ARG A 1 81 ? 16.986 -1.106 -40.901 1.00 96.31 81 ARG A CA 1
ATOM 629 C C . ARG A 1 81 ? 16.839 -1.701 -39.504 1.00 96.31 81 ARG A C 1
ATOM 631 O O . ARG A 1 81 ? 15.766 -1.636 -38.919 1.00 96.31 81 ARG A O 1
ATOM 638 N N . GLN A 1 82 ? 17.912 -2.262 -38.947 1.00 96.00 82 GLN A N 1
ATOM 639 C CA . GLN A 1 82 ? 17.901 -2.791 -37.582 1.00 96.00 82 GLN A CA 1
ATOM 640 C C . GLN A 1 82 ? 17.679 -1.690 -36.544 1.00 96.00 82 GLN A C 1
ATOM 642 O O . GLN A 1 82 ? 16.915 -1.898 -35.605 1.00 96.00 82 GLN A O 1
ATOM 647 N N . PHE A 1 83 ? 18.305 -0.522 -36.705 1.00 95.25 83 PHE A N 1
ATOM 648 C CA . PHE A 1 83 ? 18.080 0.610 -35.807 1.00 95.25 83 PHE A CA 1
ATOM 649 C C . PHE A 1 83 ? 16.672 1.191 -35.933 1.00 95.25 83 PHE A C 1
ATOM 651 O O . PHE A 1 83 ? 16.078 1.529 -34.914 1.00 95.25 83 PHE A O 1
ATOM 658 N N . GLU A 1 84 ? 16.120 1.267 -37.143 1.00 95.88 84 GLU A N 1
ATOM 659 C CA . GLU A 1 84 ? 14.727 1.665 -37.368 1.00 95.88 84 GLU A CA 1
ATOM 660 C C . GLU A 1 84 ? 13.766 0.686 -36.687 1.00 95.88 84 GLU A C 1
ATOM 662 O O . GLU A 1 84 ? 12.958 1.107 -35.866 1.00 95.88 84 GLU A O 1
ATOM 667 N N . ALA A 1 85 ? 13.939 -0.622 -36.896 1.00 96.69 85 ALA A N 1
ATOM 668 C CA . ALA A 1 85 ? 13.116 -1.641 -36.246 1.00 96.69 85 ALA A CA 1
ATOM 669 C C . ALA A 1 85 ? 13.229 -1.608 -34.709 1.00 96.69 85 ALA A C 1
ATOM 671 O O . ALA A 1 85 ? 12.233 -1.759 -34.004 1.00 96.69 85 ALA A O 1
ATOM 672 N N . GLN A 1 86 ? 14.433 -1.391 -34.167 1.00 95.44 86 GLN A N 1
ATOM 673 C CA . GLN A 1 86 ? 14.635 -1.245 -32.721 1.00 95.44 86 GLN A CA 1
ATOM 674 C C . GLN A 1 86 ? 13.979 0.021 -32.172 1.00 95.44 86 GLN A C 1
ATOM 676 O O . GLN A 1 86 ? 13.398 -0.017 -31.088 1.00 95.44 86 GLN A O 1
ATOM 681 N N . ARG A 1 87 ? 14.068 1.136 -32.904 1.00 96.06 87 ARG A N 1
ATOM 682 C CA . ARG A 1 87 ? 13.406 2.389 -32.545 1.00 96.06 87 ARG A CA 1
ATOM 683 C C . ARG A 1 87 ? 11.892 2.200 -32.531 1.00 96.06 87 ARG A C 1
ATOM 685 O O . ARG A 1 87 ? 11.265 2.593 -31.553 1.00 96.06 87 ARG A O 1
ATOM 692 N N . ASP A 1 88 ? 11.321 1.603 -33.569 1.00 97.12 88 ASP A N 1
ATOM 693 C CA . ASP A 1 88 ? 9.874 1.408 -33.674 1.00 97.12 88 ASP A CA 1
ATOM 694 C C . ASP A 1 88 ? 9.369 0.481 -32.562 1.00 97.12 88 ASP A C 1
ATOM 696 O O . ASP A 1 88 ? 8.446 0.845 -31.835 1.00 97.12 88 ASP A O 1
ATOM 700 N N . ALA A 1 89 ? 10.065 -0.631 -32.299 1.00 96.62 89 ALA A N 1
ATOM 701 C CA . ALA A 1 89 ? 9.754 -1.508 -31.169 1.00 96.62 89 ALA A CA 1
ATOM 702 C C . ALA A 1 89 ? 9.877 -0.796 -29.805 1.00 96.62 89 ALA A C 1
ATOM 704 O O . ALA A 1 89 ? 9.109 -1.069 -28.881 1.00 96.62 89 ALA A O 1
ATOM 705 N N . ALA A 1 90 ? 10.838 0.120 -29.643 1.00 95.44 90 ALA A N 1
ATOM 706 C CA . ALA A 1 90 ? 10.971 0.914 -28.423 1.00 95.44 90 ALA A CA 1
ATOM 707 C C . ALA A 1 90 ? 9.833 1.937 -28.268 1.00 95.44 90 ALA A C 1
ATOM 709 O O . ALA A 1 90 ? 9.354 2.142 -27.154 1.00 95.44 90 ALA A O 1
ATOM 710 N N . LEU A 1 91 ? 9.383 2.553 -29.366 1.00 96.56 91 LEU A N 1
ATOM 711 C CA . LEU A 1 91 ? 8.241 3.469 -29.370 1.00 96.56 91 LEU A CA 1
ATOM 712 C C . LEU A 1 91 ? 6.932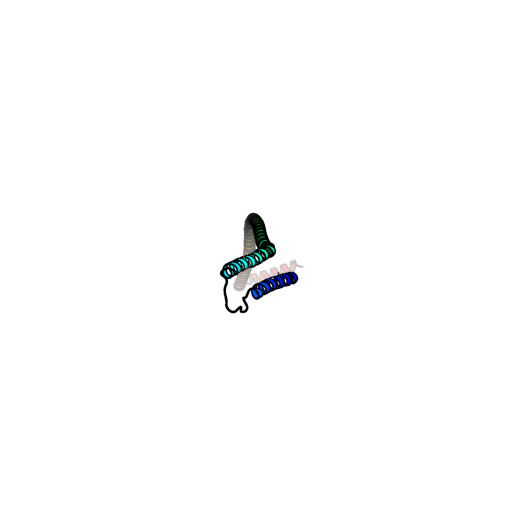 2.743 -29.048 1.00 96.56 91 LEU A C 1
ATOM 714 O O . LEU A 1 91 ? 6.142 3.256 -28.258 1.00 96.56 91 LEU A O 1
ATOM 718 N N . GLU A 1 92 ? 6.726 1.541 -29.587 1.00 97.12 92 GLU A N 1
ATOM 719 C CA . GLU A 1 92 ? 5.574 0.700 -29.246 1.00 97.12 92 GLU A CA 1
ATOM 720 C C . GLU A 1 92 ? 5.560 0.344 -27.758 1.00 97.12 92 GLU A C 1
ATOM 722 O O . GLU A 1 92 ? 4.551 0.548 -27.084 1.00 97.12 92 GLU A O 1
ATOM 727 N N . ARG A 1 93 ? 6.703 -0.095 -27.213 1.00 95.56 93 ARG A N 1
ATOM 728 C CA . ARG A 1 93 ? 6.839 -0.372 -25.774 1.00 95.56 93 ARG A CA 1
ATOM 729 C C . ARG A 1 93 ? 6.587 0.866 -24.925 1.00 95.56 93 ARG A C 1
ATOM 731 O O . ARG A 1 93 ? 5.952 0.768 -23.882 1.00 95.56 93 ARG A O 1
ATOM 738 N N . LEU A 1 94 ? 7.074 2.032 -25.348 1.00 96.31 94 LEU A N 1
ATOM 739 C CA . LEU A 1 94 ? 6.832 3.282 -24.632 1.00 96.31 94 LEU A CA 1
ATOM 740 C C . LEU A 1 94 ? 5.337 3.621 -24.612 1.00 96.31 94 LEU A C 1
ATOM 742 O O . LEU A 1 94 ? 4.815 3.985 -23.560 1.00 96.31 94 LEU A O 1
ATOM 746 N N . ALA A 1 95 ? 4.647 3.463 -25.743 1.00 96.38 95 ALA A N 1
ATOM 747 C CA . ALA A 1 95 ? 3.208 3.682 -25.831 1.00 96.38 95 ALA A CA 1
ATOM 748 C C . ALA A 1 95 ? 2.426 2.687 -24.957 1.00 96.38 95 ALA A C 1
ATOM 750 O O . ALA A 1 95 ? 1.492 3.083 -24.263 1.00 96.38 95 ALA A O 1
ATOM 751 N N . GLU A 1 96 ? 2.819 1.412 -24.934 1.00 96.38 96 GLU A N 1
ATOM 752 C CA . GLU A 1 96 ? 2.223 0.395 -24.061 1.00 96.38 96 GLU A CA 1
ATOM 753 C C . GLU A 1 96 ? 2.413 0.740 -22.578 1.00 96.38 96 GLU A C 1
ATOM 755 O O . GLU A 1 96 ? 1.445 0.761 -21.819 1.00 96.38 96 GLU A O 1
ATOM 760 N N . VAL A 1 97 ? 3.634 1.099 -22.174 1.00 95.56 97 VAL A N 1
ATOM 761 C CA . VAL A 1 97 ? 3.949 1.508 -20.797 1.00 95.56 97 VAL A CA 1
ATOM 762 C C . VAL A 1 97 ? 3.150 2.746 -20.391 1.00 95.56 97 VAL A C 1
ATOM 764 O O . VAL A 1 97 ? 2.626 2.790 -19.282 1.00 95.56 97 VAL A O 1
ATOM 767 N N . GLN A 1 98 ? 3.009 3.735 -21.276 1.00 95.38 98 GLN A N 1
ATOM 768 C CA . GLN A 1 98 ? 2.197 4.926 -21.011 1.00 95.38 98 GLN A CA 1
ATOM 769 C C . GLN A 1 98 ? 0.714 4.583 -20.830 1.00 95.38 98 GLN A C 1
ATOM 771 O O . GLN A 1 98 ? 0.075 5.104 -19.916 1.00 95.38 98 GLN A O 1
ATOM 776 N N . ARG A 1 99 ? 0.169 3.679 -21.655 1.00 95.06 99 ARG A N 1
ATOM 777 C CA . ARG A 1 99 ? -1.217 3.204 -21.511 1.00 95.06 99 ARG A CA 1
ATOM 778 C C . ARG A 1 99 ? -1.417 2.456 -20.197 1.00 95.06 99 ARG A C 1
ATOM 780 O O . ARG A 1 99 ? -2.372 2.746 -19.484 1.00 95.06 99 ARG A O 1
ATOM 787 N N . LEU A 1 100 ? -0.496 1.557 -19.847 1.00 94.81 100 LEU A N 1
ATOM 788 C CA . LEU A 1 100 ? -0.514 0.850 -18.565 1.00 94.81 100 LEU A CA 1
ATOM 789 C C . LEU A 1 100 ? -0.423 1.828 -17.393 1.00 94.81 100 LEU A C 1
ATOM 791 O O . LEU A 1 100 ? -1.144 1.682 -16.413 1.00 94.81 100 LEU A O 1
ATOM 795 N N . GLN A 1 101 ? 0.421 2.855 -17.489 1.00 95.19 101 GLN A N 1
ATOM 796 C CA . GLN A 1 101 ? 0.552 3.870 -16.448 1.00 95.19 101 GLN A CA 1
ATOM 797 C C . GLN A 1 101 ? -0.760 4.630 -16.219 1.00 95.19 101 GLN A C 1
ATOM 799 O O . GLN A 1 101 ? -1.142 4.819 -15.066 1.00 95.19 101 GLN A O 1
ATOM 804 N N . GLN A 1 102 ? -1.452 5.032 -17.288 1.00 94.00 102 GLN A N 1
ATOM 805 C CA . GLN A 1 102 ? -2.768 5.675 -17.193 1.00 94.00 102 GLN A CA 1
ATOM 806 C C . GLN A 1 102 ? -3.804 4.728 -16.574 1.00 94.00 102 GLN A C 1
ATOM 808 O O . GLN A 1 102 ? -4.463 5.086 -15.604 1.00 94.00 102 GLN A O 1
ATOM 813 N N . GLU A 1 103 ? -3.867 3.480 -17.042 1.00 95.00 103 GLU A N 1
ATOM 814 C CA . GLU A 1 103 ? -4.781 2.477 -16.488 1.00 95.00 103 GLU A CA 1
ATOM 815 C C . GLU A 1 103 ? -4.518 2.213 -14.994 1.00 95.00 103 GLU A C 1
ATOM 817 O O . GLU A 1 103 ? -5.445 2.057 -14.196 1.00 95.00 103 GLU A O 1
ATOM 822 N N . HIS A 1 104 ? -3.249 2.174 -14.584 1.00 94.88 104 HIS A N 1
ATOM 823 C CA . HIS A 1 104 ? -2.875 2.024 -13.183 1.00 94.88 104 HIS A CA 1
ATOM 824 C C . HIS A 1 104 ? -3.272 3.237 -12.340 1.00 94.88 104 HIS A C 1
ATOM 826 O O . HIS A 1 104 ? -3.702 3.044 -11.204 1.00 94.88 104 HIS A O 1
ATOM 832 N N . GLN A 1 105 ? -3.159 4.458 -12.868 1.00 94.81 105 GLN A N 1
ATOM 833 C CA . GLN A 1 105 ? -3.616 5.667 -12.177 1.00 94.81 105 GLN A CA 1
ATOM 834 C C . GLN A 1 105 ? -5.128 5.622 -11.934 1.00 94.81 105 GLN A C 1
ATOM 836 O O . GLN A 1 105 ? -5.549 5.755 -10.785 1.00 94.81 105 GLN A O 1
ATOM 841 N N . ASP A 1 106 ? -5.922 5.294 -12.954 1.00 95.00 106 ASP A N 1
ATOM 842 C CA . ASP A 1 106 ? -7.380 5.171 -12.829 1.00 95.00 106 ASP A CA 1
ATOM 843 C C . ASP A 1 106 ? -7.768 4.093 -11.803 1.00 95.00 106 ASP A C 1
ATOM 845 O O . ASP A 1 106 ? -8.610 4.299 -10.923 1.00 95.00 106 ASP A O 1
ATOM 849 N N . ARG A 1 107 ? -7.108 2.927 -11.856 1.00 94.44 107 ARG A N 1
ATOM 850 C CA . ARG A 1 107 ? -7.322 1.846 -10.880 1.00 94.44 107 ARG A CA 1
ATOM 851 C C . ARG A 1 107 ? -6.966 2.284 -9.458 1.00 94.44 107 ARG A C 1
ATOM 853 O O . ARG A 1 107 ? -7.691 1.937 -8.525 1.00 94.44 107 ARG A O 1
ATOM 860 N N . LEU A 1 108 ? -5.873 3.028 -9.274 1.00 96.00 108 LEU A N 1
ATOM 861 C CA . LEU A 1 108 ? -5.464 3.543 -7.965 1.00 96.00 108 LEU A CA 1
ATOM 862 C C . LEU A 1 108 ? -6.475 4.545 -7.409 1.00 96.00 108 LEU A C 1
ATOM 864 O O . LEU A 1 108 ? -6.770 4.493 -6.215 1.00 96.00 108 LEU A O 1
ATOM 868 N N . GLU A 1 109 ? -7.043 5.411 -8.246 1.00 96.06 109 GLU A N 1
ATOM 869 C CA . GLU A 1 109 ? -8.101 6.331 -7.824 1.00 96.06 109 GLU A CA 1
ATOM 870 C C . GLU A 1 109 ? -9.353 5.580 -7.366 1.00 96.06 109 GLU A C 1
ATOM 872 O O . GLU A 1 109 ? -9.875 5.861 -6.285 1.00 96.06 109 GLU A O 1
ATOM 877 N N . VAL A 1 110 ? -9.785 4.561 -8.116 1.00 96.75 110 VAL A N 1
ATOM 878 C CA . VAL A 1 110 ? -10.928 3.716 -7.732 1.00 96.75 110 VAL A CA 1
ATOM 879 C C . VAL A 1 110 ? -10.664 2.987 -6.413 1.00 96.75 110 VAL A C 1
ATOM 881 O O . VAL A 1 110 ? -11.533 2.952 -5.539 1.00 96.75 110 VAL A O 1
ATOM 884 N N . ILE A 1 111 ? -9.471 2.412 -6.237 1.00 96.81 111 ILE A N 1
ATOM 885 C CA . ILE A 1 111 ? -9.087 1.741 -4.987 1.00 96.81 111 ILE A CA 1
ATOM 886 C C . ILE A 1 111 ? -9.084 2.741 -3.830 1.00 96.81 111 ILE A C 1
ATOM 888 O O . ILE A 1 111 ? -9.645 2.455 -2.774 1.00 96.81 111 ILE A O 1
ATOM 892 N N . ARG A 1 112 ? -8.514 3.932 -4.030 1.00 97.19 112 ARG A N 1
ATOM 893 C CA . ARG A 1 112 ? -8.484 4.987 -3.015 1.00 97.19 112 ARG A CA 1
ATOM 894 C C . ARG A 1 112 ? -9.892 5.393 -2.592 1.00 97.19 112 ARG A C 1
ATOM 896 O O . ARG A 1 112 ? -10.158 5.463 -1.397 1.00 97.19 112 ARG A O 1
ATOM 903 N N . GLN A 1 113 ? -10.790 5.627 -3.546 1.00 97.25 113 GLN A N 1
ATOM 904 C CA . GLN A 1 113 ? -12.183 5.978 -3.258 1.00 97.25 113 GLN A CA 1
ATOM 905 C C . GLN A 1 113 ? -12.894 4.874 -2.468 1.00 97.25 113 GLN A C 1
ATOM 907 O O . GLN A 1 113 ? -13.591 5.171 -1.501 1.00 97.25 113 GLN A O 1
ATOM 912 N N . ARG A 1 114 ? -12.676 3.601 -2.827 1.00 97.19 114 ARG A N 1
ATOM 913 C CA . ARG A 1 114 ? -13.234 2.460 -2.085 1.00 97.19 114 ARG A CA 1
ATOM 914 C C . ARG A 1 114 ? -12.720 2.395 -0.651 1.00 97.19 114 ARG A C 1
ATOM 916 O O . ARG A 1 114 ? -13.533 2.250 0.250 1.00 97.19 114 ARG A O 1
ATOM 923 N N . ILE A 1 115 ? -11.412 2.549 -0.443 1.00 97.56 115 ILE A N 1
ATOM 924 C CA . ILE A 1 115 ? -10.804 2.526 0.897 1.00 97.56 115 ILE A CA 1
ATOM 925 C C . ILE A 1 115 ? -11.354 3.662 1.763 1.00 97.56 115 ILE A C 1
ATOM 927 O O . ILE A 1 115 ? -11.666 3.438 2.927 1.00 97.56 115 ILE A O 1
ATOM 931 N N . VAL A 1 116 ? -11.500 4.868 1.206 1.00 97.94 116 VAL A N 1
ATOM 932 C CA . VAL A 1 116 ? -12.072 6.006 1.943 1.00 97.94 116 VAL A CA 1
ATOM 933 C C . VAL A 1 116 ? -13.528 5.726 2.317 1.00 97.94 116 VAL A C 1
ATOM 935 O O . VAL A 1 116 ? -13.873 5.828 3.489 1.00 97.94 116 VAL A O 1
ATOM 938 N N . ALA A 1 117 ? -14.356 5.299 1.361 1.00 97.62 117 ALA A N 1
ATOM 939 C CA . ALA A 1 117 ? -15.765 5.007 1.616 1.00 97.62 117 ALA A CA 1
ATOM 940 C C . ALA A 1 117 ? -15.961 3.850 2.613 1.00 97.62 117 ALA A C 1
ATOM 942 O O . ALA A 1 117 ? -16.866 3.881 3.444 1.00 97.62 117 ALA A O 1
ATOM 943 N N . GLU A 1 118 ? -15.123 2.817 2.544 1.00 97.38 118 GLU A N 1
ATOM 944 C CA . GLU A 1 118 ? -15.147 1.708 3.496 1.00 97.38 118 GLU A CA 1
ATOM 945 C C . GLU A 1 118 ? -14.674 2.149 4.884 1.00 97.38 118 GLU A C 1
ATOM 947 O O . GLU A 1 118 ? -15.306 1.803 5.880 1.00 97.38 118 GLU A O 1
ATOM 952 N N . GLY A 1 119 ? -13.627 2.973 4.952 1.00 98.06 119 GLY A N 1
ATOM 953 C CA . GLY A 1 119 ? -13.137 3.552 6.199 1.00 98.06 119 GLY A CA 1
ATOM 954 C C . GLY A 1 119 ? -14.171 4.447 6.884 1.00 98.06 119 GLY A C 1
ATOM 955 O O . GLY A 1 119 ? -14.334 4.365 8.099 1.00 98.06 119 GLY A O 1
ATOM 956 N N . GLU A 1 120 ? -14.911 5.260 6.126 1.00 97.75 120 GLU A N 1
ATOM 957 C CA . GLU A 1 120 ? -16.007 6.080 6.659 1.00 97.75 120 GLU A CA 1
ATOM 958 C C . GLU A 1 120 ? -17.136 5.212 7.222 1.00 97.75 120 GLU A C 1
ATOM 960 O O . GLU A 1 120 ? -17.540 5.406 8.367 1.00 97.75 120 GLU A O 1
ATOM 965 N N . ARG A 1 121 ? -17.570 4.182 6.484 1.00 97.75 121 ARG A N 1
ATOM 966 C CA . ARG A 1 121 ? -18.598 3.239 6.959 1.00 97.75 121 ARG A CA 1
ATOM 967 C C . ARG A 1 121 ? -18.169 2.481 8.210 1.00 97.75 121 ARG A C 1
ATOM 969 O O . ARG A 1 121 ? -18.954 2.347 9.143 1.00 97.75 121 ARG A O 1
ATOM 976 N N . GLN A 1 122 ? -16.936 1.977 8.243 1.00 97.75 122 GLN A N 1
ATOM 977 C CA . GLN A 1 122 ? -16.409 1.277 9.416 1.00 97.75 122 GLN A CA 1
ATOM 978 C C . GLN A 1 122 ? -16.287 2.217 10.615 1.00 97.75 122 GLN A C 1
ATOM 980 O O . GLN A 1 122 ? -16.602 1.824 11.735 1.00 97.75 122 GLN A O 1
ATOM 985 N N . ARG A 1 123 ? -15.874 3.470 10.392 1.00 97.75 123 ARG A N 1
ATOM 986 C CA . ARG A 1 123 ? -15.827 4.490 11.442 1.00 97.75 123 ARG A CA 1
ATOM 987 C C . ARG A 1 123 ? -17.214 4.753 12.022 1.00 97.75 123 ARG A C 1
ATOM 989 O O . ARG A 1 123 ? -17.344 4.807 13.240 1.00 97.75 123 ARG A O 1
ATOM 996 N N . GLU A 1 124 ? -18.224 4.932 11.178 1.00 97.75 124 GLU A N 1
ATOM 997 C CA . GLU A 1 124 ? -19.606 5.136 11.626 1.00 97.75 124 GLU A CA 1
ATOM 998 C C . GLU A 1 124 ? -20.121 3.928 12.414 1.00 97.75 124 GLU A C 1
ATOM 1000 O O . GLU A 1 124 ? -20.647 4.102 13.513 1.00 97.75 124 GLU A O 1
ATOM 1005 N N . ALA A 1 125 ? -19.878 2.712 11.916 1.00 97.94 125 ALA A N 1
ATOM 1006 C CA . ALA A 1 125 ? -20.253 1.478 12.601 1.00 97.94 125 ALA A CA 1
ATOM 1007 C C . ALA A 1 125 ? -19.585 1.345 13.981 1.00 97.94 125 ALA A C 1
ATOM 1009 O O . ALA A 1 125 ? -20.262 1.032 14.955 1.00 97.94 125 ALA A O 1
ATOM 1010 N N . LEU A 1 126 ? -18.286 1.648 14.090 1.00 98.00 126 LEU A N 1
ATOM 1011 C CA . LEU A 1 126 ? -17.551 1.637 15.362 1.00 98.00 126 LEU A CA 1
ATOM 1012 C C . LEU A 1 126 ? -18.091 2.666 16.359 1.00 98.00 126 LEU A C 1
ATOM 1014 O O . LEU A 1 126 ? -18.149 2.396 17.557 1.00 98.00 126 LEU A O 1
ATOM 1018 N N . ILE A 1 127 ? -18.473 3.855 15.885 1.00 98.19 127 ILE A N 1
ATOM 1019 C CA . ILE A 1 127 ? -19.068 4.885 16.745 1.00 98.19 127 ILE A CA 1
ATOM 1020 C C . ILE A 1 127 ? -20.432 4.417 17.257 1.00 98.19 127 ILE A C 1
ATOM 1022 O O . ILE A 1 127 ? -20.705 4.547 18.449 1.00 98.19 127 ILE A O 1
ATOM 1026 N N . GLU A 1 128 ? -21.273 3.864 16.384 1.00 98.06 128 GLU A N 1
ATOM 1027 C CA . GLU A 1 128 ? -22.592 3.353 16.762 1.00 98.06 128 GLU A CA 1
ATOM 1028 C C . GLU A 1 128 ? -22.487 2.171 17.738 1.00 98.06 128 GLU A C 1
ATOM 1030 O O . GLU A 1 128 ? -23.189 2.132 18.751 1.00 98.06 128 GLU A O 1
ATOM 1035 N N . GLU A 1 129 ? -21.583 1.228 17.475 1.00 97.94 129 GLU A N 1
ATOM 1036 C CA . GLU A 1 129 ? -21.298 0.103 18.365 1.00 97.94 129 GLU A CA 1
ATOM 1037 C C . GLU A 1 129 ? -20.802 0.593 19.728 1.00 97.94 129 GLU A C 1
ATOM 1039 O O . GLU A 1 129 ? -21.377 0.228 20.753 1.00 97.94 129 GLU A O 1
ATOM 1044 N N . GLY A 1 130 ? -19.831 1.511 19.751 1.00 98.06 130 GLY A N 1
ATOM 1045 C CA . GLY A 1 130 ? -19.320 2.098 20.988 1.00 98.06 130 GLY A CA 1
ATOM 1046 C C . GLY A 1 130 ? -20.390 2.842 21.796 1.00 98.06 130 GLY A C 1
ATOM 1047 O O . GLY A 1 130 ? -20.400 2.764 23.026 1.00 98.06 130 GLY A O 1
ATOM 1048 N N . GLN A 1 131 ? -21.331 3.526 21.135 1.00 98.06 131 GLN A N 1
ATOM 1049 C CA . GLN A 1 131 ? -22.470 4.163 21.806 1.00 98.06 131 GLN A CA 1
ATOM 1050 C C . GLN A 1 131 ? -23.406 3.127 22.436 1.00 98.06 131 GLN A C 1
ATOM 1052 O O . GLN A 1 131 ? -23.728 3.236 23.621 1.00 98.06 131 GLN A O 1
ATOM 1057 N N . ARG A 1 132 ? -23.791 2.088 21.684 1.00 98.12 132 ARG A N 1
ATOM 1058 C CA . ARG A 1 132 ? -24.651 1.003 22.185 1.00 98.12 132 ARG A CA 1
ATOM 1059 C C . ARG A 1 132 ? -24.000 0.255 23.348 1.00 98.12 132 ARG A C 1
ATOM 1061 O O . ARG A 1 132 ? -24.661 -0.035 24.345 1.00 98.12 132 ARG A O 1
ATOM 1068 N N . GLU A 1 133 ? -22.706 -0.039 23.251 1.00 97.81 133 GLU A N 1
ATOM 1069 C CA . GLU A 1 133 ? -21.935 -0.646 24.338 1.00 97.81 133 GLU A CA 1
ATOM 1070 C C . GLU A 1 133 ? -21.888 0.249 25.575 1.00 97.81 133 GLU A C 1
ATOM 1072 O O . GLU A 1 133 ? -22.127 -0.228 26.689 1.00 97.81 133 GLU A O 1
ATOM 1077 N N . GLY A 1 134 ? -21.659 1.551 25.387 1.00 98.00 134 GLY A N 1
ATOM 1078 C CA . GLY A 1 134 ? -21.694 2.540 26.459 1.00 98.00 134 GLY A CA 1
ATOM 1079 C C . GLY A 1 134 ? -23.043 2.569 27.181 1.00 98.00 134 GLY A C 1
ATOM 1080 O O . GLY A 1 134 ? -23.094 2.482 28.411 1.00 98.00 134 GLY A O 1
ATOM 1081 N N . GLU A 1 135 ? -24.149 2.614 26.438 1.00 97.88 135 GLU A N 1
ATOM 1082 C CA . GLU A 1 135 ? -25.504 2.574 27.000 1.00 97.88 135 GLU A CA 1
ATOM 1083 C C . GLU A 1 135 ? -25.774 1.275 27.767 1.00 97.88 135 GLU A C 1
ATOM 1085 O O . GLU A 1 135 ? -26.279 1.300 28.897 1.00 97.88 135 GLU A O 1
ATOM 1090 N N . MET A 1 136 ? -25.387 0.129 27.200 1.00 98.06 136 MET A N 1
ATOM 1091 C CA . MET A 1 136 ? -25.511 -1.163 27.871 1.00 98.06 136 MET A CA 1
ATOM 1092 C C . MET A 1 136 ? -24.699 -1.211 29.166 1.00 98.06 136 MET A C 1
ATOM 1094 O O . MET A 1 136 ? -25.192 -1.732 30.173 1.00 98.06 136 MET A O 1
ATOM 1098 N N . LEU A 1 137 ? -23.483 -0.663 29.169 1.00 98.12 137 LEU A N 1
ATOM 1099 C CA . LEU A 1 137 ? -22.616 -0.617 30.342 1.00 98.12 137 LEU A CA 1
ATOM 1100 C C . LEU A 1 137 ? -23.224 0.256 31.443 1.00 98.12 137 LEU A C 1
ATOM 1102 O O . LEU A 1 137 ? -23.281 -0.165 32.600 1.00 98.12 137 LEU A O 1
ATOM 1106 N N . ILE A 1 138 ? -23.754 1.428 31.086 1.00 98.19 138 ILE A N 1
ATOM 1107 C CA . ILE A 1 138 ? -24.455 2.319 32.017 1.00 98.19 138 ILE A CA 1
ATOM 1108 C C . ILE A 1 138 ? -25.689 1.620 32.598 1.00 98.19 138 ILE A C 1
ATOM 1110 O O . ILE A 1 138 ? -25.909 1.650 33.812 1.00 98.19 138 ILE A O 1
ATOM 1114 N N . ALA A 1 139 ? -26.489 0.945 31.772 1.00 97.88 139 ALA A N 1
ATOM 1115 C CA . ALA A 1 139 ? -27.662 0.211 32.240 1.00 97.88 139 ALA A CA 1
ATOM 1116 C C . ALA A 1 139 ? -27.278 -0.943 33.187 1.00 97.88 139 ALA A C 1
ATOM 1118 O O . ALA A 1 139 ? -27.941 -1.172 34.203 1.00 97.88 139 ALA A O 1
ATOM 1119 N N . GLN A 1 140 ? -26.191 -1.660 32.891 1.00 97.75 140 GLN A N 1
ATOM 1120 C CA . GLN A 1 140 ? -25.644 -2.694 33.771 1.00 97.75 140 GLN A CA 1
ATOM 1121 C C . GLN A 1 140 ? -25.141 -2.113 35.096 1.00 97.75 140 GLN A C 1
ATOM 1123 O O . GLN A 1 140 ? -25.436 -2.680 36.151 1.00 97.75 140 GLN A O 1
ATOM 1128 N N . ALA A 1 141 ? -24.437 -0.979 35.066 1.00 97.88 141 ALA A N 1
ATOM 1129 C CA . ALA A 1 141 ? -23.951 -0.295 36.259 1.00 97.88 141 ALA A CA 1
ATOM 1130 C C . ALA A 1 141 ? -25.109 0.117 37.179 1.00 97.88 141 ALA A C 1
ATOM 1132 O O . ALA A 1 141 ? -25.084 -0.202 38.366 1.00 97.88 141 ALA A O 1
ATOM 1133 N N . HIS A 1 142 ? -26.176 0.711 36.633 1.00 98.12 142 HIS A N 1
ATOM 1134 C CA . HIS A 1 142 ? -27.372 1.060 37.407 1.00 98.12 142 HIS A CA 1
ATOM 1135 C C . HIS A 1 142 ? -28.027 -0.158 38.063 1.00 98.12 142 HIS A C 1
ATOM 1137 O O . HIS A 1 142 ? -28.394 -0.106 39.238 1.00 98.12 142 HIS A O 1
ATOM 1143 N N . ARG A 1 143 ? -28.140 -1.282 37.339 1.00 97.88 143 ARG A N 1
ATOM 1144 C CA . ARG A 1 143 ? -28.662 -2.532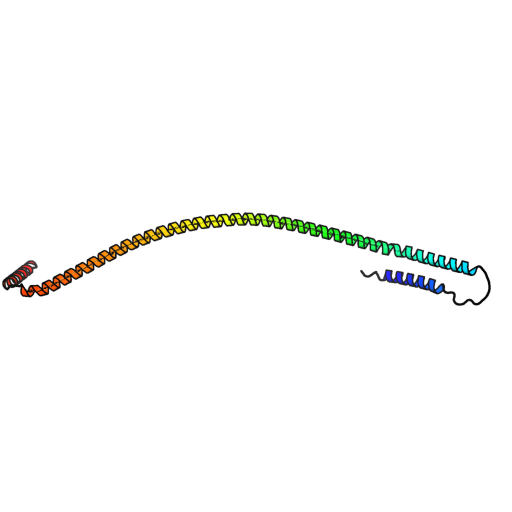 37.915 1.00 97.88 143 ARG A CA 1
ATOM 1145 C C . ARG A 1 143 ? -27.786 -3.033 39.061 1.00 97.88 143 ARG A C 1
ATOM 1147 O O . ARG A 1 143 ? -28.319 -3.395 40.106 1.00 97.88 143 ARG A O 1
ATOM 1154 N N . ARG A 1 144 ? -26.460 -3.013 38.895 1.00 97.50 144 ARG A N 1
ATOM 1155 C CA . ARG A 1 144 ? -25.507 -3.418 39.942 1.00 97.50 144 ARG A CA 1
ATOM 1156 C C . ARG A 1 144 ? -25.585 -2.516 41.169 1.00 97.50 144 ARG A C 1
ATOM 1158 O O . ARG A 1 144 ? -25.651 -3.036 42.275 1.00 97.50 144 ARG A O 1
ATOM 1165 N N . ILE A 1 145 ? -25.649 -1.198 40.982 1.00 97.94 145 ILE A N 1
ATOM 1166 C CA . ILE A 1 145 ? -25.839 -0.235 42.077 1.00 97.94 145 ILE A CA 1
ATOM 1167 C C . ILE A 1 145 ? -27.151 -0.523 42.812 1.00 97.94 145 ILE A C 1
ATOM 1169 O O . ILE A 1 145 ? -27.175 -0.562 44.038 1.00 97.94 145 ILE A O 1
ATOM 1173 N N . GLY A 1 146 ? -28.237 -0.774 42.076 1.00 97.44 146 GLY A N 1
ATOM 1174 C CA . GLY A 1 146 ? -29.533 -1.105 42.664 1.00 97.44 146 GLY A CA 1
ATOM 1175 C C . GLY A 1 146 ? -29.505 -2.383 43.507 1.00 97.44 146 GLY A C 1
ATOM 1176 O O . GLY A 1 146 ? -30.091 -2.407 44.589 1.00 97.44 146 GLY A O 1
ATOM 1177 N N . LEU A 1 147 ? -28.813 -3.426 43.040 1.00 97.81 147 LEU A N 1
ATOM 1178 C CA . LEU A 1 147 ? -28.608 -4.664 43.799 1.00 97.81 147 LEU A CA 1
ATOM 1179 C C . LEU A 1 147 ? -27.749 -4.415 45.042 1.00 97.81 147 LEU A C 1
ATOM 1181 O O . LEU A 1 147 ? -28.203 -4.689 46.147 1.00 97.81 147 LEU A O 1
ATOM 1185 N N . ALA A 1 148 ? -26.587 -3.779 44.883 1.00 97.38 148 ALA A N 1
ATOM 1186 C CA . ALA A 1 148 ? -25.689 -3.462 45.992 1.00 97.38 148 ALA A CA 1
ATOM 1187 C C . ALA A 1 148 ? -26.376 -2.618 47.079 1.00 97.38 148 ALA A C 1
ATOM 1189 O O . ALA A 1 148 ? -26.190 -2.863 48.267 1.00 97.38 148 ALA A O 1
ATOM 1190 N N . LEU A 1 149 ? -27.222 -1.657 46.694 1.00 98.00 149 LEU A N 1
ATOM 1191 C CA . LEU A 1 149 ? -27.979 -0.840 47.642 1.00 98.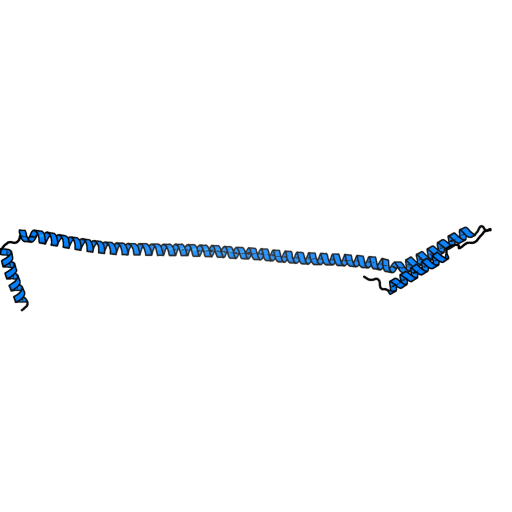00 149 LEU A CA 1
ATOM 1192 C C . LEU A 1 149 ? -29.044 -1.651 48.392 1.00 98.00 149 LEU A C 1
ATOM 1194 O O . LEU A 1 149 ? -29.288 -1.404 49.574 1.00 98.00 149 LEU A O 1
ATOM 1198 N N . ARG A 1 150 ? -29.708 -2.597 47.717 1.00 97.88 150 ARG A N 1
ATOM 1199 C CA . ARG A 1 150 ? -30.675 -3.501 48.358 1.00 97.88 150 ARG A CA 1
ATOM 1200 C C . ARG A 1 150 ? -29.977 -4.420 49.353 1.00 97.88 150 ARG A C 1
ATOM 1202 O O . ARG A 1 150 ? -30.462 -4.542 50.476 1.00 97.88 150 ARG A O 1
ATOM 1209 N N . ASP A 1 151 ? -28.840 -4.982 48.964 1.00 97.94 151 ASP A N 1
ATOM 1210 C CA . ASP A 1 151 ? -28.046 -5.877 49.803 1.00 97.94 151 ASP A CA 1
ATOM 1211 C C . ASP A 1 151 ? -27.502 -5.134 51.029 1.00 97.94 151 ASP A C 1
ATOM 1213 O O . ASP A 1 151 ? -27.707 -5.580 52.157 1.00 97.94 151 ASP A O 1
ATOM 1217 N N . ALA A 1 152 ? -26.936 -3.937 50.838 1.00 97.38 152 ALA A N 1
ATOM 1218 C CA . ALA A 1 152 ? -26.459 -3.091 51.931 1.00 97.38 152 ALA A CA 1
ATOM 1219 C C . ALA A 1 152 ? -27.586 -2.709 52.906 1.00 97.38 152 ALA A C 1
ATOM 1221 O O . ALA A 1 152 ? -27.408 -2.762 54.120 1.00 97.38 152 ALA A O 1
ATOM 1222 N N . ARG A 1 153 ? -28.784 -2.372 52.403 1.00 97.38 153 ARG A N 1
ATOM 1223 C CA . ARG A 1 153 ? -29.952 -2.097 53.263 1.00 97.38 153 ARG A CA 1
ATOM 1224 C C . ARG A 1 153 ? -30.407 -3.327 54.039 1.00 97.38 153 ARG A C 1
ATOM 1226 O O . ARG A 1 153 ? -30.828 -3.191 55.186 1.00 97.38 153 ARG A O 1
ATOM 1233 N N . ALA A 1 154 ? -30.378 -4.505 53.419 1.00 97.44 154 ALA A N 1
ATOM 1234 C CA . ALA A 1 154 ? -30.745 -5.749 54.083 1.00 97.44 154 ALA A CA 1
ATOM 1235 C C . ALA A 1 154 ? -29.752 -6.093 55.201 1.00 97.44 154 ALA A C 1
ATOM 1237 O O . ALA A 1 154 ? -30.192 -6.415 56.302 1.00 97.44 154 ALA A O 1
ATOM 1238 N N . GLN A 1 155 ? -28.448 -5.945 54.945 1.00 97.44 155 GLN A N 1
ATOM 1239 C CA . GLN A 1 155 ? -27.394 -6.115 55.950 1.00 97.44 155 GLN A CA 1
ATOM 1240 C C . GLN A 1 155 ? -27.574 -5.143 57.119 1.00 97.44 155 GLN A C 1
ATOM 1242 O O . GLN A 1 155 ? -27.696 -5.588 58.255 1.00 97.44 155 GLN A O 1
ATOM 1247 N N . LEU A 1 156 ? -27.721 -3.843 56.840 1.00 97.31 156 LEU A N 1
ATOM 1248 C CA . LEU A 1 156 ? -27.894 -2.824 57.879 1.00 97.31 156 LEU A CA 1
ATOM 1249 C C . LEU A 1 156 ? -29.142 -3.076 58.739 1.00 97.31 156 LEU A C 1
ATOM 1251 O O . LEU A 1 156 ? -29.128 -2.884 59.950 1.00 97.31 156 LEU A O 1
ATOM 1255 N N . ARG A 1 157 ? -30.247 -3.515 58.120 1.00 96.56 157 ARG A N 1
ATOM 1256 C CA . ARG A 1 157 ? -31.469 -3.867 58.854 1.00 96.56 157 ARG A CA 1
ATOM 1257 C C . ARG A 1 157 ? -31.238 -5.054 59.782 1.00 96.56 157 ARG A C 1
ATOM 1259 O O . ARG A 1 157 ? -31.720 -5.012 60.908 1.00 96.56 1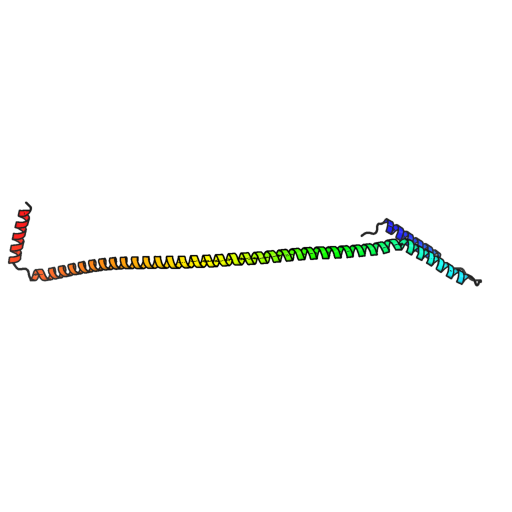57 ARG A O 1
ATOM 1266 N N . ASN A 1 158 ? -30.548 -6.090 59.311 1.00 97.06 158 ASN A N 1
ATOM 1267 C CA . ASN A 1 158 ? -30.253 -7.261 60.129 1.00 97.06 158 ASN A CA 1
ATOM 1268 C C . ASN A 1 158 ? -29.356 -6.875 61.314 1.00 97.06 158 ASN A C 1
ATOM 1270 O O . ASN A 1 158 ? -29.721 -7.162 62.445 1.00 97.06 158 ASN A O 1
ATOM 1274 N N . GLU A 1 159 ? -28.292 -6.098 61.081 1.00 96.62 159 GLU A N 1
ATOM 1275 C CA . GLU A 1 159 ? -27.426 -5.586 62.154 1.00 96.62 159 GLU A CA 1
ATOM 1276 C C . GLU A 1 159 ? -28.193 -4.738 63.179 1.00 96.62 159 GLU A C 1
ATOM 1278 O O . GLU A 1 159 ? -27.997 -4.887 64.383 1.00 96.62 159 GLU A O 1
ATOM 1283 N N . MET A 1 160 ? -29.108 -3.867 62.732 1.00 96.31 160 MET A N 1
ATOM 1284 C CA . MET A 1 160 ? -29.949 -3.087 63.647 1.00 96.31 160 MET A CA 1
ATOM 1285 C C . MET A 1 160 ? -30.876 -3.968 64.490 1.00 96.31 160 MET A C 1
ATOM 1287 O O . MET A 1 160 ? -31.086 -3.669 65.665 1.00 96.31 160 MET A O 1
ATOM 1291 N N . VAL A 1 161 ? -31.452 -5.023 63.903 1.00 96.56 161 VAL A N 1
ATOM 1292 C CA . VAL A 1 161 ? -32.294 -5.980 64.637 1.00 96.56 161 VAL A CA 1
ATOM 1293 C C . VAL A 1 161 ? -31.457 -6.733 65.664 1.00 96.56 161 VAL A C 1
ATOM 1295 O O . VAL A 1 161 ? -31.869 -6.808 66.820 1.00 96.56 161 VAL A O 1
ATOM 1298 N N . ASP A 1 162 ? -30.277 -7.214 65.279 1.00 95.94 162 ASP A N 1
ATOM 1299 C CA . ASP A 1 162 ? -29.372 -7.941 66.168 1.00 95.94 162 ASP A CA 1
ATOM 1300 C C . ASP A 1 162 ? -28.941 -7.064 67.353 1.00 95.94 162 ASP A C 1
ATOM 1302 O O . ASP A 1 162 ? -29.098 -7.469 68.505 1.00 95.94 162 ASP A O 1
ATOM 1306 N N . LEU A 1 163 ? -28.532 -5.814 67.099 1.00 95.81 163 LEU A N 1
ATOM 1307 C CA . LEU A 1 163 ? -28.195 -4.840 68.145 1.00 95.81 163 LEU A CA 1
ATOM 1308 C C . LEU A 1 163 ? -29.392 -4.516 69.052 1.00 95.81 163 LEU A C 1
ATOM 1310 O O . LEU A 1 163 ? -29.243 -4.389 70.268 1.00 95.81 163 LEU A O 1
ATOM 1314 N N . ALA A 1 164 ? -30.594 -4.366 68.490 1.00 94.50 164 ALA A N 1
ATOM 1315 C CA . ALA A 1 164 ? -31.796 -4.095 69.276 1.00 94.50 164 ALA A CA 1
ATOM 1316 C C . ALA A 1 164 ? -32.163 -5.279 70.182 1.00 94.50 164 ALA A C 1
ATOM 1318 O O . ALA A 1 164 ? -32.536 -5.069 71.341 1.00 94.50 164 ALA A O 1
ATOM 1319 N N . VAL A 1 165 ? -32.042 -6.512 69.680 1.00 94.62 165 VAL A N 1
ATOM 1320 C CA . VAL A 1 165 ? -32.253 -7.739 70.457 1.00 94.62 165 VAL A CA 1
ATOM 1321 C C . VAL A 1 165 ? -31.199 -7.861 71.552 1.00 94.62 165 VAL A C 1
ATOM 1323 O O . VAL A 1 165 ? -31.571 -8.072 72.703 1.00 94.62 165 VAL A O 1
ATOM 1326 N N . GLU A 1 166 ? -29.921 -7.649 71.238 1.00 94.69 166 GLU A N 1
ATOM 1327 C CA . GLU A 1 166 ? -28.819 -7.668 72.207 1.00 94.69 166 GLU A CA 1
ATOM 1328 C C . GLU A 1 166 ? -29.069 -6.673 73.352 1.00 94.69 166 GLU A C 1
ATOM 1330 O O . GLU A 1 166 ? -29.131 -7.066 74.518 1.00 94.69 166 GLU A O 1
ATOM 1335 N N . ARG A 1 167 ? -29.355 -5.401 73.038 1.00 93.38 167 ARG A N 1
ATOM 1336 C CA . ARG A 1 167 ? -29.673 -4.381 74.058 1.00 93.38 167 ARG A CA 1
ATOM 1337 C C . ARG A 1 167 ? -30.946 -4.677 74.840 1.00 93.38 167 ARG A C 1
ATOM 1339 O O . ARG A 1 167 ? -31.047 -4.306 76.011 1.00 93.38 167 ARG A O 1
ATOM 1346 N N . SER A 1 168 ? -31.929 -5.312 74.208 1.00 90.88 168 SER A N 1
ATOM 1347 C CA . SER A 1 168 ? -33.148 -5.736 74.896 1.00 90.88 168 SER A CA 1
ATOM 1348 C C . SER A 1 168 ? -32.850 -6.869 75.872 1.00 90.88 168 SER A C 1
ATOM 1350 O O . SER A 1 168 ? -33.324 -6.804 76.999 1.00 90.88 168 SER A O 1
ATOM 1352 N N . LEU A 1 169 ? -32.033 -7.856 75.490 1.00 89.38 169 LEU A N 1
ATOM 1353 C CA . LEU A 1 169 ? -31.602 -8.960 76.355 1.00 89.38 169 LEU A CA 1
ATOM 1354 C C . LEU A 1 169 ? -30.740 -8.481 77.529 1.00 89.38 169 LEU A C 1
ATOM 1356 O O . LEU A 1 169 ? -30.879 -9.018 78.624 1.00 89.38 169 LEU A O 1
ATOM 1360 N N . GLU A 1 170 ? -29.919 -7.446 77.344 1.00 91.00 170 GLU A N 1
ATOM 1361 C CA . GLU A 1 170 ? -29.178 -6.804 78.440 1.00 91.00 170 GLU A CA 1
ATOM 1362 C C . GLU A 1 170 ? -30.110 -6.122 79.456 1.00 91.00 170 GLU A C 1
ATOM 1364 O O . GLU A 1 170 ? -29.893 -6.212 80.664 1.00 91.00 170 GLU A O 1
ATOM 1369 N N . LYS A 1 171 ? -31.152 -5.421 78.983 1.00 87.25 171 LYS A N 1
ATOM 1370 C CA . LYS A 1 171 ? -32.041 -4.615 79.841 1.00 87.25 171 LYS A CA 1
ATOM 1371 C C . LYS A 1 171 ? -33.224 -5.385 80.427 1.00 87.25 171 LYS A C 1
ATOM 1373 O O . LYS A 1 171 ? -33.674 -5.036 81.518 1.00 87.25 171 LYS A O 1
ATOM 1378 N N . LEU A 1 172 ? -33.748 -6.397 79.728 1.00 83.69 172 LEU A N 1
ATOM 1379 C CA . LEU A 1 172 ? -34.943 -7.147 80.138 1.00 83.69 172 LEU A CA 1
ATOM 1380 C C . LEU A 1 172 ? -34.841 -7.699 81.569 1.00 83.69 172 LEU A C 1
ATOM 1382 O O . LEU A 1 172 ? -35.786 -7.496 82.328 1.00 83.69 172 LEU A O 1
ATOM 1386 N N . PRO A 1 173 ? -33.735 -8.355 81.979 1.00 83.06 173 PRO A N 1
ATOM 1387 C CA . PRO A 1 173 ? -33.626 -8.951 83.310 1.00 83.06 173 PRO A CA 1
ATOM 1388 C C . PRO A 1 173 ? -33.802 -7.940 84.447 1.00 83.06 173 PRO A C 1
ATOM 1390 O O . PRO A 1 173 ? -34.326 -8.293 85.498 1.00 83.06 173 PRO A O 1
ATOM 1393 N N . ALA A 1 174 ? -33.409 -6.681 84.230 1.00 80.81 174 ALA A N 1
ATOM 1394 C CA . ALA A 1 174 ? -33.535 -5.611 85.218 1.00 80.81 174 ALA A CA 1
ATOM 1395 C C . ALA A 1 174 ? -34.955 -5.020 85.316 1.00 80.81 174 ALA A C 1
ATOM 1397 O O . ALA A 1 174 ? -35.249 -4.299 86.266 1.00 80.81 174 ALA A O 1
ATOM 1398 N N . LEU A 1 175 ? -35.826 -5.293 84.340 1.00 78.12 175 LEU A N 1
ATOM 1399 C CA . LEU A 1 175 ? -37.168 -4.706 84.228 1.00 78.12 175 LEU A CA 1
ATOM 1400 C C . LEU A 1 175 ? -38.302 -5.716 84.478 1.00 78.12 175 LEU A C 1
ATOM 1402 O O . LEU A 1 175 ? -39.448 -5.304 84.629 1.00 78.12 175 LEU A O 1
ATOM 1406 N N . VAL A 1 176 ? -38.014 -7.022 84.500 1.00 77.19 176 VAL A N 1
ATOM 1407 C CA . VAL A 1 176 ? -39.030 -8.075 84.675 1.00 77.19 176 VAL A CA 1
ATOM 1408 C C . VAL A 1 176 ? -39.498 -8.151 86.130 1.00 77.19 176 VAL A C 1
ATOM 1410 O O . VAL A 1 176 ? -38.693 -8.323 87.045 1.00 77.19 176 VAL A O 1
ATOM 1413 N N . THR A 1 177 ? -40.817 -8.086 86.334 1.00 80.94 177 THR A N 1
ATOM 1414 C CA . THR A 1 177 ? -41.449 -8.206 87.656 1.00 80.94 177 THR A CA 1
ATOM 1415 C C . THR A 1 177 ? -42.010 -9.618 87.908 1.00 80.94 177 THR A C 1
ATOM 1417 O O . THR A 1 177 ? -42.269 -10.360 86.958 1.00 80.94 177 THR A O 1
ATOM 1420 N N . PRO A 1 178 ? -42.245 -10.028 89.173 1.00 76.50 178 PRO A N 1
ATOM 1421 C CA . PRO A 1 178 ? -42.814 -11.345 89.491 1.00 76.50 178 PRO A CA 1
ATOM 1422 C C . PRO A 1 178 ? -44.191 -11.592 88.852 1.00 76.50 178 PRO A C 1
ATOM 1424 O O . PRO A 1 178 ? -44.490 -12.706 88.429 1.00 76.50 178 PRO A O 1
ATOM 1427 N N . GLN A 1 179 ? -44.999 -10.538 88.721 1.00 76.00 179 GLN A N 1
ATOM 1428 C CA . GLN A 1 179 ? -46.348 -10.586 88.151 1.00 76.00 179 GLN A CA 1
ATOM 1429 C C . GLN A 1 179 ? -46.336 -10.887 86.641 1.00 76.00 179 GLN A C 1
ATOM 1431 O O . GLN A 1 179 ? -47.205 -11.602 86.139 1.00 76.00 179 GLN A O 1
ATOM 1436 N N . ASP A 1 180 ? -45.306 -10.427 85.921 1.00 76.56 180 ASP A N 1
ATOM 1437 C CA . ASP A 1 180 ? -45.107 -10.757 84.504 1.00 76.56 180 ASP A CA 1
ATOM 1438 C C . ASP A 1 180 ? -44.798 -12.244 84.290 1.00 76.56 180 ASP A C 1
ATOM 1440 O O . ASP A 1 180 ? -45.173 -12.820 83.265 1.00 76.56 180 ASP A O 1
ATOM 1444 N N . ASN A 1 181 ? -44.115 -12.887 85.240 1.00 77.62 181 ASN A N 1
ATOM 1445 C CA . ASN A 1 181 ? -43.775 -14.306 85.144 1.00 77.62 181 ASN A CA 1
ATOM 1446 C C . ASN A 1 181 ? -45.018 -15.189 85.313 1.00 77.62 181 ASN A C 1
ATOM 1448 O O . ASN A 1 181 ? -45.213 -16.122 84.533 1.00 77.62 181 ASN A O 1
ATOM 1452 N N . GLU A 1 182 ? -45.900 -14.858 86.259 1.00 80.88 182 GLU A N 1
ATOM 1453 C CA . GLU A 1 182 ? -47.180 -15.556 86.443 1.00 80.88 182 GLU A CA 1
ATOM 1454 C C . GLU A 1 182 ? -48.082 -15.428 85.205 1.00 80.88 182 GLU A C 1
ATOM 1456 O O . GLU A 1 182 ? -48.640 -16.423 84.729 1.00 80.88 182 GLU A O 1
ATOM 1461 N N . ALA A 1 183 ? -48.158 -14.231 84.612 1.00 82.50 183 ALA A N 1
ATOM 1462 C CA . ALA A 1 183 ? -48.922 -13.991 83.388 1.00 82.50 183 ALA A CA 1
ATOM 1463 C C . ALA A 1 183 ? -48.391 -14.795 82.182 1.00 82.50 183 ALA A C 1
ATOM 1465 O O . ALA A 1 183 ? -49.183 -15.331 81.399 1.00 82.50 183 ALA A O 1
ATOM 1466 N N . ARG A 1 184 ? -47.064 -14.940 82.039 1.00 80.62 184 ARG A N 1
ATOM 1467 C CA . ARG A 1 184 ? -46.446 -15.765 80.979 1.00 80.62 184 ARG A CA 1
ATOM 1468 C C . ARG A 1 184 ? -46.784 -17.244 81.134 1.00 80.62 184 ARG A C 1
ATOM 1470 O O . ARG A 1 184 ? -47.123 -17.895 80.146 1.00 80.62 184 ARG A O 1
ATOM 1477 N N . VAL A 1 185 ? -46.720 -17.762 82.359 1.00 84.31 185 VAL A N 1
ATOM 1478 C CA . VAL A 1 185 ? -47.047 -19.161 82.665 1.00 84.31 185 VAL A CA 1
ATOM 1479 C C . VAL A 1 185 ? -48.524 -19.440 82.368 1.00 84.31 185 VAL A C 1
ATOM 1481 O O . VAL A 1 185 ? -48.838 -20.400 81.662 1.00 84.31 185 VAL A O 1
ATOM 1484 N N . ALA A 1 186 ? -49.430 -18.555 82.796 1.00 82.88 186 ALA A N 1
ATOM 1485 C CA . ALA A 1 186 ? -50.857 -18.664 82.491 1.00 82.88 186 ALA A CA 1
ATOM 1486 C C . ALA A 1 186 ? -51.143 -18.633 80.976 1.00 82.88 186 ALA A C 1
ATOM 1488 O O . ALA A 1 186 ? -51.953 -19.415 80.471 1.00 82.88 186 ALA A O 1
ATOM 1489 N N . HIS A 1 187 ? -50.452 -17.767 80.227 1.00 84.50 187 HIS A N 1
ATOM 1490 C CA . HIS A 1 187 ? -50.579 -17.701 78.771 1.00 84.50 187 HIS A CA 1
ATOM 1491 C C . HIS A 1 187 ? -50.084 -18.981 78.080 1.00 84.50 187 HIS A C 1
ATOM 1493 O O . HIS A 1 187 ? -50.728 -19.458 77.144 1.00 84.50 187 HIS A O 1
ATOM 1499 N N . PHE A 1 188 ? -48.974 -19.565 78.542 1.00 86.56 188 PHE A N 1
ATOM 1500 C CA . PHE A 1 188 ? -48.434 -20.811 77.992 1.00 86.56 188 PHE A CA 1
ATOM 1501 C C . PHE A 1 188 ? -49.430 -21.967 78.130 1.00 86.56 188 PHE A C 1
ATOM 1503 O O . PHE A 1 188 ? -49.738 -22.641 77.147 1.00 86.56 188 PHE A O 1
ATOM 1510 N N . PHE A 1 189 ? -50.016 -22.139 79.318 1.00 87.00 189 PHE A N 1
ATOM 1511 C CA . PHE A 1 189 ? -51.037 -23.164 79.549 1.00 87.00 189 PHE A CA 1
ATOM 1512 C C . PHE A 1 189 ? -52.272 -22.975 78.661 1.00 87.00 189 PHE A C 1
ATOM 1514 O O . PHE A 1 189 ? -52.777 -23.943 78.090 1.00 87.00 189 PHE A O 1
ATOM 1521 N N . LYS A 1 190 ? -52.715 -21.728 78.467 1.00 87.50 190 LYS A N 1
ATOM 1522 C CA . LYS A 1 190 ? -53.840 -21.403 77.580 1.00 87.50 190 LYS A CA 1
ATOM 1523 C C . LYS A 1 190 ? -53.536 -21.683 76.104 1.00 87.50 190 LYS A C 1
ATOM 1525 O O . LYS A 1 190 ? -54.432 -22.082 75.366 1.00 87.50 190 LYS A O 1
ATOM 1530 N N . ALA A 1 191 ? -52.300 -21.463 75.657 1.00 82.44 191 ALA A N 1
ATOM 1531 C CA . ALA A 1 191 ? -51.884 -21.748 74.285 1.00 82.44 191 ALA A CA 1
ATOM 1532 C C . ALA A 1 191 ? -51.817 -23.259 74.013 1.00 82.44 191 ALA A C 1
ATOM 1534 O O . ALA A 1 191 ? -52.309 -23.708 72.982 1.00 82.44 191 ALA A O 1
ATOM 1535 N N . VAL A 1 192 ? -51.285 -24.044 74.956 1.00 83.75 192 VAL A N 1
ATOM 1536 C CA . VAL A 1 192 ? -51.217 -25.512 74.849 1.00 83.75 192 VAL A CA 1
ATOM 1537 C C . VAL A 1 192 ? -52.616 -26.138 74.826 1.00 83.75 192 VAL A C 1
ATOM 1539 O O . VAL A 1 192 ? -52.876 -27.005 73.999 1.00 83.75 192 VAL A O 1
ATOM 1542 N N . GLN A 1 193 ? -53.547 -25.643 75.647 1.00 81.38 193 GLN A N 1
ATOM 1543 C CA . GLN A 1 193 ? -54.952 -26.083 75.630 1.00 81.38 193 GLN A CA 1
ATOM 1544 C C . GLN A 1 193 ? -55.698 -25.776 74.326 1.00 81.38 193 GLN A C 1
ATOM 1546 O O . GLN A 1 193 ? -56.755 -26.343 74.094 1.00 81.38 193 GLN A O 1
ATOM 1551 N N . ARG A 1 194 ? -55.195 -24.857 73.497 1.00 76.44 194 ARG A N 1
ATOM 1552 C CA . ARG A 1 194 ? -55.835 -24.457 72.234 1.00 76.44 194 ARG A CA 1
ATOM 1553 C C . ARG A 1 194 ? -55.386 -25.296 71.036 1.00 76.44 194 ARG A C 1
ATOM 1555 O O . ARG A 1 194 ? -55.952 -25.151 69.958 1.00 76.44 194 ARG A O 1
ATOM 1562 N N . VAL A 1 195 ? -54.315 -26.069 71.211 1.00 72.12 195 VAL A N 1
ATOM 1563 C CA . VAL A 1 195 ? -53.703 -26.932 70.187 1.00 72.12 195 VAL A CA 1
ATOM 1564 C C . VAL A 1 195 ? -54.145 -28.396 70.358 1.00 72.12 195 VAL A C 1
ATOM 1566 O O . VAL A 1 195 ? -53.947 -29.196 69.447 1.00 72.12 195 VAL A O 1
ATOM 1569 N N . GLN A 1 196 ? -54.769 -28.731 71.494 1.00 49.75 196 GLN A N 1
ATOM 1570 C CA . GLN A 1 196 ? -55.533 -29.967 71.711 1.00 49.75 196 GLN A CA 1
ATOM 1571 C C . GLN A 1 196 ? -57.014 -29.742 71.406 1.00 49.75 196 GLN A C 1
ATOM 1573 O O . GLN A 1 196 ? -57.647 -30.710 70.932 1.00 49.75 196 GLN A O 1
#